Protein AF-A0AAD8AHC2-F1 (afdb_monomer)

Sequence (269 aa):
MDIYKVAKPIVYISRIFGIAPFAYCDTGLYKLKHSTFWEIYSSFLGLLITFGLFVMIYTQFKFERNEVYNFSSLIVIGSFVIVVFIMLIVCLANGKRVLQTFKYIFRVCGLLGIQLAHCHYLKFVFIQNVISTGPFIYTIVCVLLDASKHALNEFLISLYCQITWLSPFVMMWTVQSHFLCFIIIIYQCFSRLNCKLELVLIARHSSCPSLKLTEFSNSLKYSLSSKIAHIRKLHSYICDVSEYIEKTYSLQILLILVISFFQIIWFLY

Foldseek 3Di:
DAPLVLCVVLLVLCLVLLLAQWDFDPPDDGAIDGHPVSNVVSVVSLVLLVVLLVLVLVVLVPDDDDVPLSVLVNVLSVLLSVLLSVSSVLSSVLNVLLSVLSVLLRVLCVVLVDDPPPPVVSVVLVVLLVVLCVLVVVLVVVLVVVVVPDDPVVSVSSNSNSCSVSSSVSNLSSLVSSLVVSVVSLVVSVVSLVVLVVVLVVVVVPVPDDDDPPDPPDPPPPPSVNSVVVSVVSVVSSVVSNVSSCVSCVSSVVSSVVSVVSVVVSVVD

Structure (mmCIF, N/CA/C/O backbone):
data_AF-A0AAD8AHC2-F1
#
_entry.id   AF-A0AAD8AHC2-F1
#
loop_
_atom_site.group_PDB
_atom_site.id
_atom_site.type_symbol
_atom_site.label_atom_id
_atom_site.label_alt_id
_atom_site.label_comp_id
_atom_site.label_asym_id
_atom_site.label_entity_id
_atom_site.label_seq_id
_atom_site.pdbx_PDB_ins_code
_atom_site.Cartn_x
_atom_site.Cartn_y
_atom_site.Cartn_z
_atom_site.occupancy
_atom_site.B_iso_or_equiv
_atom_site.auth_seq_id
_atom_site.auth_comp_id
_atom_site.auth_asym_id
_atom_site.auth_atom_id
_atom_site.pdbx_PDB_model_num
ATOM 1 N N . MET A 1 1 ? -12.033 13.866 16.445 1.00 53.66 1 MET A N 1
ATOM 2 C CA . MET A 1 1 ? -11.279 14.147 15.201 1.00 53.66 1 MET A CA 1
ATOM 3 C C . MET A 1 1 ? -11.253 12.876 14.362 1.00 53.66 1 MET A C 1
ATOM 5 O O . MET A 1 1 ? -11.122 11.807 14.938 1.00 53.66 1 MET A O 1
ATOM 9 N N . ASP A 1 2 ? -11.485 12.992 13.055 1.00 69.31 2 ASP A N 1
ATOM 10 C CA . ASP A 1 2 ? -11.890 11.889 12.170 1.00 69.31 2 ASP A CA 1
ATOM 11 C C . ASP A 1 2 ? -10.689 11.116 11.578 1.00 69.31 2 ASP A C 1
ATOM 13 O O . ASP A 1 2 ? -9.757 11.743 11.070 1.00 69.31 2 ASP A O 1
ATOM 17 N N . ILE A 1 3 ? -10.706 9.774 11.610 1.00 75.00 3 ILE A N 1
ATOM 18 C CA . ILE A 1 3 ? -9.649 8.912 11.038 1.00 75.00 3 ILE A CA 1
ATOM 19 C C . ILE A 1 3 ? -9.391 9.228 9.563 1.00 75.00 3 ILE A C 1
ATOM 21 O O . ILE A 1 3 ? -8.252 9.198 9.105 1.00 75.00 3 ILE A O 1
ATOM 25 N N . TYR A 1 4 ? -10.435 9.613 8.831 1.00 77.06 4 TYR A N 1
ATOM 26 C CA . TYR A 1 4 ? -10.342 9.934 7.412 1.00 77.06 4 TYR A CA 1
ATOM 27 C C . TYR A 1 4 ? -9.537 11.211 7.132 1.00 77.06 4 TYR A C 1
ATOM 29 O O . TYR A 1 4 ? -8.942 11.326 6.060 1.00 77.06 4 TYR A O 1
ATOM 37 N N . LYS A 1 5 ? -9.476 12.153 8.090 1.00 75.75 5 LYS A N 1
ATOM 38 C CA . LYS A 1 5 ? -8.607 13.341 8.001 1.00 75.75 5 LYS A CA 1
ATOM 39 C C . LYS A 1 5 ? -7.144 12.975 8.221 1.00 75.75 5 LYS A C 1
ATOM 41 O O . LYS A 1 5 ? -6.272 13.505 7.545 1.00 75.75 5 LYS A O 1
ATOM 46 N N . VAL A 1 6 ? -6.892 12.063 9.154 1.00 75.06 6 VAL A N 1
ATOM 47 C CA . VAL A 1 6 ? -5.547 11.595 9.506 1.00 75.06 6 VAL A CA 1
ATOM 48 C C . VAL A 1 6 ? -4.955 10.736 8.388 1.00 75.06 6 VAL A C 1
ATOM 50 O O . VAL A 1 6 ? -3.802 10.914 8.016 1.00 75.06 6 VAL A O 1
ATOM 53 N N . ALA A 1 7 ? -5.767 9.866 7.788 1.00 76.19 7 ALA A N 1
ATOM 54 C CA . ALA A 1 7 ? -5.369 9.026 6.663 1.00 76.19 7 ALA A CA 1
ATOM 55 C C . ALA A 1 7 ? -5.250 9.788 5.330 1.00 76.19 7 ALA A C 1
ATOM 57 O O . ALA A 1 7 ? -4.822 9.209 4.334 1.00 76.19 7 ALA A O 1
ATOM 58 N N . LYS A 1 8 ? -5.612 11.081 5.296 1.00 78.88 8 LYS A N 1
ATOM 59 C CA . LYS A 1 8 ? -5.662 11.894 4.076 1.00 78.88 8 LYS A CA 1
ATOM 60 C C . LYS A 1 8 ? -4.373 11.822 3.257 1.00 78.88 8 LYS A C 1
ATOM 62 O O . LYS A 1 8 ? -4.470 11.402 2.107 1.00 78.88 8 LYS A O 1
ATOM 67 N N . PRO A 1 9 ? -3.181 12.121 3.799 1.00 77.31 9 PRO A N 1
ATOM 68 C CA . PRO A 1 9 ? -1.952 12.108 3.005 1.00 77.31 9 PRO A CA 1
ATOM 69 C C . PRO A 1 9 ? -1.696 10.757 2.327 1.00 77.31 9 PRO A C 1
ATOM 71 O O . PRO A 1 9 ? -1.445 10.710 1.126 1.00 77.31 9 PRO A O 1
ATOM 74 N N . ILE A 1 10 ? -1.863 9.657 3.067 1.00 78.00 10 ILE A N 1
ATOM 75 C CA . ILE A 1 10 ? -1.600 8.308 2.554 1.00 78.00 10 ILE A CA 1
ATOM 76 C C . ILE A 1 10 ? -2.621 7.929 1.474 1.00 78.00 10 ILE A C 1
ATOM 78 O O . ILE A 1 10 ? -2.244 7.385 0.440 1.00 78.00 10 ILE A O 1
ATOM 82 N N . VAL A 1 11 ? -3.898 8.296 1.634 1.00 82.19 11 VAL A N 1
ATOM 83 C CA . VAL A 1 11 ? -4.934 8.073 0.608 1.00 82.19 11 VAL A CA 1
ATOM 84 C C . VAL A 1 11 ? -4.681 8.909 -0.655 1.00 82.19 11 VAL A C 1
ATOM 86 O O . VAL A 1 11 ? -4.984 8.460 -1.759 1.00 82.19 11 VAL A O 1
ATOM 89 N N . TYR A 1 12 ? -4.140 10.126 -0.536 1.00 81.38 12 TYR A N 1
ATOM 90 C CA . TYR A 1 12 ? -3.727 10.914 -1.707 1.00 81.38 12 TYR A CA 1
ATOM 91 C C . TYR A 1 12 ? -2.556 10.258 -2.444 1.00 81.38 12 TYR A C 1
ATOM 93 O O . TYR A 1 12 ? -2.665 10.058 -3.649 1.00 81.38 12 TYR A O 1
ATOM 101 N N . ILE A 1 13 ? -1.495 9.863 -1.734 1.00 80.38 13 ILE A N 1
ATOM 102 C CA . ILE A 1 13 ? -0.346 9.164 -2.335 1.00 80.38 13 ILE A CA 1
ATOM 103 C C . ILE A 1 13 ? -0.812 7.870 -3.010 1.00 80.38 13 ILE A C 1
ATOM 105 O O . ILE A 1 13 ? -0.542 7.638 -4.183 1.00 80.38 13 ILE A O 1
ATOM 109 N N . SER A 1 14 ? -1.626 7.078 -2.317 1.00 84.75 14 SER A N 1
ATOM 110 C CA . SER A 1 14 ? -2.172 5.826 -2.850 1.00 84.75 14 SER A CA 1
ATOM 111 C C . SER A 1 14 ? -2.980 6.016 -4.127 1.00 84.75 14 SER A C 1
ATOM 113 O O . SER A 1 14 ? -2.984 5.135 -4.978 1.00 84.75 14 SER A O 1
ATOM 115 N N . ARG A 1 15 ? -3.672 7.149 -4.281 1.00 86.69 15 ARG A N 1
ATOM 116 C CA . ARG A 1 15 ? -4.391 7.474 -5.516 1.00 86.69 15 ARG A CA 1
ATOM 117 C C . ARG A 1 15 ? -3.452 7.803 -6.662 1.00 86.69 15 ARG A C 1
ATOM 119 O O . ARG A 1 15 ? -3.664 7.287 -7.749 1.00 86.69 15 ARG A O 1
ATOM 126 N N . ILE A 1 16 ? -2.420 8.614 -6.414 1.00 85.00 16 ILE A N 1
ATOM 127 C CA . ILE A 1 16 ? -1.407 8.969 -7.423 1.00 85.00 16 ILE A CA 1
ATOM 128 C C . ILE A 1 16 ? -0.793 7.699 -8.021 1.00 85.00 16 ILE A C 1
ATOM 130 O O . ILE A 1 16 ? -0.647 7.597 -9.234 1.00 85.00 16 ILE A O 1
ATOM 134 N N . PHE A 1 17 ? -0.531 6.698 -7.182 1.00 84.75 17 PHE A N 1
ATOM 135 C CA . PHE A 1 17 ? 0.053 5.425 -7.598 1.00 84.75 17 PHE A CA 1
ATOM 136 C C . PHE A 1 17 ? -0.970 4.321 -7.921 1.00 84.75 17 PHE A C 1
ATOM 138 O O . PHE A 1 17 ? -0.605 3.155 -8.022 1.00 84.75 17 PHE A O 1
ATOM 145 N N . GLY A 1 18 ? -2.258 4.650 -8.071 1.00 85.31 18 GLY A N 1
ATOM 146 C CA . GLY A 1 18 ? -3.274 3.692 -8.529 1.00 85.31 18 GLY A CA 1
ATOM 147 C C . GLY A 1 18 ? -3.627 2.574 -7.532 1.00 85.31 18 GLY A C 1
ATOM 148 O O . GLY A 1 18 ? -4.256 1.588 -7.895 1.00 85.31 18 GLY A O 1
ATOM 149 N N . ILE A 1 19 ? -3.280 2.710 -6.259 1.00 86.56 19 ILE A N 1
ATOM 150 C CA . ILE A 1 19 ? -3.486 1.693 -5.211 1.00 86.56 19 ILE A CA 1
ATOM 151 C C . ILE A 1 19 ? -4.862 1.846 -4.545 1.00 86.56 19 ILE A C 1
ATOM 153 O O . ILE A 1 19 ? -5.403 0.897 -3.979 1.00 86.56 19 ILE A O 1
ATOM 157 N N . ALA A 1 20 ? -5.433 3.052 -4.578 1.00 85.62 20 ALA A N 1
ATOM 158 C CA . ALA A 1 20 ? -6.666 3.393 -3.874 1.00 85.62 20 ALA A CA 1
ATOM 159 C C . ALA A 1 20 ? -7.775 3.849 -4.840 1.00 85.62 20 ALA A C 1
ATOM 161 O O . ALA A 1 20 ? -7.813 5.033 -5.186 1.00 85.62 20 ALA A O 1
ATOM 162 N N . PRO A 1 21 ? -8.742 2.982 -5.204 1.00 84.19 21 PRO A N 1
ATOM 163 C CA . PRO A 1 21 ? -9.899 3.354 -6.024 1.00 84.19 21 PRO A CA 1
ATOM 164 C C . PRO A 1 21 ? -10.975 4.092 -5.197 1.00 84.19 21 PRO A C 1
ATOM 166 O O . PRO A 1 21 ? -12.167 3.770 -5.235 1.00 84.19 21 PRO A O 1
ATOM 169 N N . PHE A 1 22 ? -10.567 5.064 -4.372 1.00 84.94 22 PHE A N 1
ATOM 170 C CA . PHE A 1 22 ? -11.438 5.745 -3.410 1.00 84.94 22 PHE A CA 1
ATOM 171 C C . PHE A 1 22 ? -11.447 7.257 -3.616 1.00 84.94 22 PHE A C 1
ATOM 173 O O . PHE A 1 22 ? -10.407 7.869 -3.817 1.00 84.94 22 PHE A O 1
ATOM 180 N N . ALA A 1 23 ? -12.609 7.883 -3.463 1.00 83.94 23 ALA A N 1
ATOM 181 C CA . ALA A 1 23 ? -12.772 9.330 -3.411 1.00 83.94 23 ALA A CA 1
ATOM 182 C C . ALA A 1 23 ? -13.307 9.772 -2.042 1.00 83.94 23 ALA A C 1
ATOM 184 O O . ALA A 1 23 ? -14.021 9.031 -1.359 1.00 83.94 23 ALA A O 1
ATOM 185 N N . TYR A 1 24 ? -12.971 11.000 -1.648 1.00 83.75 24 TYR A N 1
ATOM 186 C CA . TYR A 1 24 ? -13.598 11.651 -0.501 1.00 83.75 24 TYR A CA 1
ATOM 187 C C . TYR A 1 24 ? -15.004 12.126 -0.880 1.00 83.75 24 TYR A C 1
ATOM 189 O O . TYR A 1 24 ? -15.211 12.641 -1.971 1.00 83.75 24 TYR A O 1
ATOM 197 N N . CYS A 1 25 ? -15.973 11.932 0.015 1.00 80.62 25 CYS A N 1
ATOM 198 C CA . CYS A 1 25 ? -17.297 12.538 -0.101 1.00 80.62 25 CYS A CA 1
ATOM 199 C C . CYS A 1 25 ? -17.278 13.971 0.423 1.00 80.62 25 CYS A C 1
ATOM 201 O O . CYS A 1 25 ? -16.869 14.190 1.563 1.00 80.62 25 CYS A O 1
ATOM 203 N N . ASP A 1 26 ? -17.836 14.897 -0.352 1.00 63.84 26 ASP A N 1
ATOM 204 C CA . ASP A 1 26 ? -17.915 16.319 0.011 1.00 63.84 26 ASP A CA 1
ATOM 205 C C . ASP A 1 26 ? -19.033 16.643 1.021 1.00 63.84 26 ASP A C 1
ATOM 207 O O . ASP A 1 26 ? -19.137 17.756 1.531 1.00 63.84 26 ASP A O 1
ATOM 211 N N . THR A 1 27 ? -19.866 15.666 1.388 1.00 58.97 27 THR A N 1
ATOM 212 C CA . THR A 1 27 ? -21.001 15.865 2.301 1.00 58.97 27 THR A CA 1
ATOM 213 C C . THR A 1 27 ? -20.588 15.761 3.780 1.00 58.97 27 THR A C 1
ATOM 215 O O . THR A 1 27 ? -20.848 14.746 4.433 1.00 58.97 27 THR A O 1
ATOM 218 N N . GLY A 1 28 ? -19.940 16.805 4.310 1.00 55.19 28 GLY A N 1
ATOM 219 C CA . GLY A 1 28 ? -19.845 17.162 5.744 1.00 55.19 28 GLY A CA 1
ATOM 220 C C . GLY A 1 28 ? -18.959 16.297 6.662 1.00 55.19 28 GLY A C 1
ATOM 221 O O . GLY A 1 28 ? -18.180 16.831 7.451 1.00 55.19 28 GLY A O 1
ATOM 222 N N . LEU A 1 29 ? -19.034 14.967 6.564 1.00 63.06 29 LEU A N 1
ATOM 223 C CA . LEU A 1 29 ? -18.117 14.025 7.216 1.00 63.06 29 LEU A CA 1
ATOM 224 C C . LEU A 1 29 ? -17.182 13.465 6.149 1.00 63.06 29 LEU A C 1
ATOM 226 O O . LEU A 1 29 ? -17.660 12.927 5.151 1.00 63.06 29 LEU A O 1
ATOM 230 N N . TYR A 1 30 ? -15.869 13.564 6.372 1.00 64.56 30 TYR A N 1
ATOM 231 C CA . TYR A 1 30 ? -14.853 13.020 5.472 1.00 64.56 30 TYR A CA 1
ATOM 232 C C . TYR A 1 30 ? -15.062 11.508 5.388 1.00 64.56 30 TYR A C 1
ATOM 234 O O . TYR A 1 30 ? -14.582 10.781 6.235 1.00 64.56 30 TYR A O 1
ATOM 242 N N . LYS A 1 31 ? -15.817 11.009 4.412 1.00 78.88 31 LYS A N 1
ATOM 243 C CA . LYS A 1 31 ? -16.033 9.571 4.213 1.00 78.88 31 LYS A CA 1
ATOM 244 C C . LYS A 1 31 ? -15.410 9.163 2.896 1.00 78.88 31 LYS A C 1
ATOM 246 O O . LYS A 1 31 ? -15.549 9.870 1.902 1.00 78.88 31 LYS A O 1
ATOM 251 N N . LEU A 1 32 ? -14.759 8.008 2.889 1.00 83.88 32 LEU A N 1
ATOM 252 C CA . LEU A 1 32 ? -14.272 7.401 1.658 1.00 83.88 32 LEU A CA 1
ATOM 253 C C . LEU A 1 32 ? -15.409 6.633 0.976 1.00 83.88 32 LEU A C 1
ATOM 255 O O . LEU A 1 32 ? -16.127 5.857 1.618 1.00 83.88 32 LEU A O 1
ATOM 259 N N . LYS A 1 33 ? -15.563 6.843 -0.329 1.00 87.56 33 LYS A N 1
ATOM 260 C CA . LYS A 1 33 ? -16.411 6.039 -1.211 1.00 87.56 33 LYS A CA 1
ATOM 261 C C . LYS A 1 33 ? -15.585 5.478 -2.351 1.00 87.56 33 LYS A C 1
ATOM 263 O O . LYS A 1 33 ? -14.571 6.047 -2.732 1.00 87.56 33 LYS A O 1
ATOM 268 N N . HIS A 1 34 ? -16.052 4.366 -2.893 1.00 86.56 34 HIS A N 1
ATOM 269 C CA . HIS A 1 34 ? -15.501 3.810 -4.116 1.00 86.56 34 HIS A CA 1
ATOM 270 C C . HIS A 1 34 ? -15.697 4.781 -5.288 1.00 86.56 34 HIS A C 1
ATOM 272 O O . HIS A 1 34 ? -16.729 5.452 -5.355 1.00 86.56 34 HIS A O 1
ATOM 278 N N . SER A 1 35 ? -14.731 4.849 -6.200 1.00 89.31 35 SER A N 1
ATOM 279 C CA . SER A 1 35 ? -14.784 5.718 -7.374 1.00 89.31 35 SER A CA 1
ATOM 280 C C . SER A 1 35 ? -14.333 4.970 -8.621 1.00 89.31 35 SER A C 1
ATOM 282 O O . SER A 1 35 ? -13.199 4.506 -8.693 1.00 89.31 35 SER A O 1
ATOM 284 N N . THR A 1 36 ? -15.221 4.911 -9.613 1.00 88.81 36 THR A N 1
ATOM 285 C CA . THR A 1 36 ? -14.960 4.293 -10.920 1.00 88.81 36 THR A CA 1
ATOM 286 C C . THR A 1 36 ? -13.847 5.009 -11.681 1.00 88.81 36 THR A C 1
ATOM 288 O O . THR A 1 36 ? -13.028 4.361 -12.317 1.00 88.81 36 THR A O 1
ATOM 291 N N . PHE A 1 37 ? -13.755 6.338 -11.568 1.00 91.50 37 PHE A N 1
ATOM 292 C CA . PHE A 1 37 ? -12.665 7.112 -12.167 1.00 91.50 37 PHE A CA 1
ATOM 293 C C . PHE A 1 37 ? -11.292 6.642 -11.669 1.00 91.50 37 PHE A C 1
ATOM 295 O O . PHE A 1 37 ? -10.405 6.362 -12.470 1.00 91.50 37 PHE A O 1
ATOM 302 N N . TRP A 1 38 ? -11.128 6.518 -10.347 1.00 90.50 38 TRP A N 1
ATOM 303 C CA . TRP A 1 38 ? -9.857 6.085 -9.764 1.00 90.50 38 TRP A CA 1
ATOM 304 C C . TRP A 1 38 ? -9.545 4.620 -10.076 1.00 90.50 38 TRP A C 1
ATOM 306 O O . TRP A 1 38 ? -8.387 4.291 -10.273 1.00 90.50 38 TRP A O 1
ATOM 316 N N . GLU A 1 39 ? -10.555 3.758 -10.185 1.00 88.75 39 GLU A N 1
ATOM 317 C CA . GLU A 1 39 ? -10.387 2.364 -10.617 1.00 88.75 39 GLU A CA 1
ATOM 318 C C . GLU A 1 39 ? -9.892 2.251 -12.072 1.00 88.75 39 GLU A C 1
ATOM 320 O O . GLU A 1 39 ? -8.970 1.483 -12.363 1.00 88.75 39 GLU A O 1
ATOM 325 N N . ILE A 1 40 ? -10.446 3.058 -12.982 1.00 91.25 40 ILE A N 1
ATOM 326 C CA . ILE A 1 40 ? -9.990 3.136 -14.378 1.00 91.25 40 ILE A CA 1
ATOM 327 C C . ILE A 1 40 ? -8.560 3.684 -14.437 1.00 91.25 40 ILE A C 1
ATOM 329 O O . ILE A 1 40 ? -7.715 3.109 -15.120 1.00 91.25 40 ILE A O 1
ATOM 333 N N . TYR A 1 41 ? -8.264 4.747 -13.680 1.00 91.25 41 TYR A N 1
ATOM 334 C CA . TYR A 1 41 ? -6.914 5.305 -13.569 1.00 91.25 41 TYR A CA 1
ATOM 335 C C . TYR A 1 41 ? -5.902 4.261 -13.079 1.00 91.25 41 TYR A C 1
ATOM 337 O O . TYR A 1 41 ? -4.846 4.093 -13.683 1.00 91.25 41 TYR A O 1
ATOM 345 N N . SER A 1 42 ? -6.238 3.514 -12.025 1.00 89.38 42 SER A N 1
ATOM 346 C CA . SER A 1 42 ? -5.411 2.422 -11.508 1.00 89.38 42 SER A CA 1
ATOM 347 C C . SER A 1 42 ? -5.137 1.351 -12.558 1.00 89.38 42 SER A C 1
ATOM 349 O O . SER A 1 42 ? -4.003 0.902 -12.701 1.00 89.38 42 SER A O 1
ATOM 351 N N . SER A 1 43 ? -6.166 0.960 -13.313 1.00 88.56 43 SER A N 1
ATOM 352 C CA . SER A 1 43 ? -6.040 -0.040 -14.377 1.00 88.56 43 SER A CA 1
ATOM 353 C C . SER A 1 43 ? -5.126 0.457 -15.500 1.00 88.56 43 SER A C 1
ATOM 355 O O . SER A 1 43 ? -4.242 -0.268 -15.953 1.00 88.56 43 SER A O 1
ATOM 357 N N . PHE A 1 44 ? -5.284 1.722 -15.899 1.00 89.75 44 PHE A N 1
ATOM 358 C CA . PHE A 1 44 ? -4.427 2.372 -16.888 1.00 89.75 44 PHE A CA 1
ATOM 359 C C . PHE A 1 44 ? -2.967 2.462 -16.422 1.00 89.75 44 PHE A C 1
ATOM 361 O O . PHE A 1 44 ? -2.054 2.164 -17.191 1.00 89.75 44 PHE A O 1
ATOM 368 N N . LEU A 1 45 ? -2.733 2.793 -15.149 1.00 87.50 45 LEU A N 1
ATOM 369 C CA . LEU A 1 45 ? -1.390 2.816 -14.570 1.00 87.50 45 LEU A CA 1
ATOM 370 C C . LEU A 1 45 ? -0.746 1.420 -14.566 1.00 87.50 45 LEU A C 1
ATOM 372 O O . LEU A 1 45 ? 0.435 1.290 -14.876 1.00 87.50 45 LEU A O 1
ATOM 376 N N . GLY A 1 46 ? -1.521 0.369 -14.282 1.00 84.94 46 GLY A N 1
ATOM 377 C CA . GLY A 1 46 ? -1.051 -1.015 -14.382 1.00 84.94 46 GLY A CA 1
ATOM 378 C C . GLY A 1 46 ? -0.592 -1.390 -15.791 1.00 84.94 46 GLY A C 1
ATOM 379 O O . GLY A 1 46 ? 0.462 -2.008 -15.956 1.00 84.94 46 GLY A O 1
ATOM 380 N N . LEU A 1 47 ? -1.339 -0.964 -16.815 1.00 86.06 47 LEU A N 1
ATOM 381 C CA . LEU A 1 47 ? -0.951 -1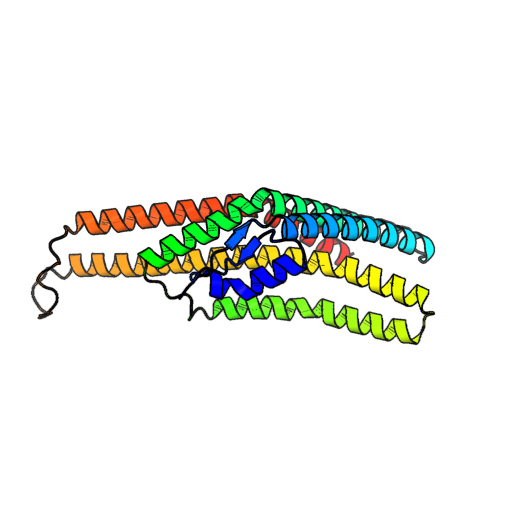.155 -18.216 1.00 86.06 47 LEU A CA 1
ATOM 382 C C . LEU A 1 47 ? 0.334 -0.390 -18.557 1.00 86.06 47 LEU A C 1
ATOM 384 O O . LEU A 1 47 ? 1.221 -0.955 -19.192 1.00 86.06 47 LEU A O 1
ATOM 388 N N . LEU A 1 48 ? 0.466 0.857 -18.095 1.00 85.25 48 LEU A N 1
ATOM 389 C CA . LEU A 1 48 ? 1.672 1.667 -18.297 1.00 85.25 48 LEU A CA 1
ATOM 390 C C . LEU A 1 48 ? 2.919 1.041 -17.665 1.00 85.25 48 LEU A C 1
ATOM 392 O O . LEU A 1 48 ? 3.959 0.999 -18.317 1.00 85.25 48 LEU A O 1
ATOM 396 N N . ILE A 1 49 ? 2.819 0.530 -16.433 1.00 82.06 49 ILE A N 1
ATOM 397 C CA . ILE A 1 49 ? 3.930 -0.159 -15.753 1.00 82.06 49 ILE A CA 1
ATOM 398 C C . ILE A 1 49 ? 4.324 -1.425 -16.524 1.00 82.06 49 ILE A C 1
ATOM 400 O O . ILE A 1 49 ? 5.507 -1.692 -16.727 1.00 82.06 49 ILE A O 1
ATOM 404 N N . THR A 1 50 ? 3.335 -2.182 -17.004 1.00 79.75 50 THR A N 1
ATOM 405 C CA . THR A 1 50 ? 3.571 -3.404 -17.787 1.00 79.75 50 THR A CA 1
ATOM 406 C C . THR A 1 50 ? 4.260 -3.089 -19.115 1.00 79.75 50 THR A C 1
ATOM 408 O O . THR A 1 50 ? 5.216 -3.761 -19.490 1.00 79.75 50 THR A O 1
ATOM 411 N N . PHE A 1 51 ? 3.819 -2.042 -19.817 1.00 83.31 51 PHE A N 1
ATOM 412 C CA . PHE A 1 51 ? 4.469 -1.592 -21.047 1.00 83.31 51 PHE A CA 1
ATOM 413 C C . PHE A 1 51 ? 5.900 -1.103 -20.790 1.00 83.31 51 PHE A C 1
ATOM 415 O O . PHE A 1 51 ? 6.814 -1.439 -21.544 1.00 83.31 51 PHE A O 1
ATOM 422 N N . GLY A 1 52 ? 6.115 -0.386 -19.686 1.00 77.81 52 GLY A N 1
ATOM 423 C CA . GLY A 1 52 ? 7.437 0.084 -19.287 1.00 77.81 52 GLY A CA 1
ATOM 424 C C . GLY A 1 52 ? 8.435 -1.047 -19.060 1.00 77.81 52 GLY A C 1
ATOM 425 O O . GLY A 1 52 ? 9.603 -0.918 -19.419 1.00 77.81 52 GLY A O 1
ATOM 426 N N . LEU A 1 53 ? 7.971 -2.198 -18.577 1.00 74.75 53 LEU A N 1
ATOM 427 C CA . LEU A 1 53 ? 8.800 -3.389 -18.436 1.00 74.75 53 LEU A CA 1
ATOM 428 C C . LEU A 1 53 ? 9.328 -3.904 -19.775 1.00 74.75 53 LEU A C 1
ATOM 430 O O . LEU A 1 53 ? 10.512 -4.216 -19.883 1.00 74.75 53 LEU A O 1
ATOM 434 N N . PHE A 1 54 ? 8.480 -3.961 -20.805 1.00 78.88 54 PHE A N 1
ATOM 435 C CA . PHE A 1 54 ? 8.914 -4.370 -22.143 1.00 78.88 54 PHE A CA 1
ATOM 436 C C . PHE A 1 54 ? 9.984 -3.427 -22.696 1.00 78.88 54 PHE A C 1
ATOM 438 O O . PHE A 1 54 ? 10.961 -3.888 -23.286 1.00 78.88 54 PHE A O 1
ATOM 445 N N . VAL A 1 55 ? 9.835 -2.121 -22.456 1.00 77.44 55 VAL A N 1
ATOM 446 C CA . VAL A 1 55 ? 10.838 -1.121 -22.840 1.00 77.44 55 VAL A CA 1
ATOM 447 C C . VAL A 1 55 ? 12.143 -1.339 -22.073 1.00 77.44 55 VAL A C 1
ATOM 449 O O . VAL A 1 55 ? 13.200 -1.383 -22.698 1.00 77.44 55 VAL A O 1
ATOM 452 N N . MET A 1 56 ? 12.087 -1.559 -20.755 1.00 73.50 56 MET A N 1
ATOM 453 C CA . MET A 1 56 ? 13.275 -1.836 -19.941 1.00 73.50 56 MET A CA 1
ATOM 454 C C . MET A 1 56 ? 14.019 -3.089 -20.417 1.00 73.50 56 MET A C 1
ATOM 456 O O . MET A 1 56 ? 15.228 -3.026 -20.646 1.00 73.50 56 MET A O 1
ATOM 460 N N . ILE A 1 57 ? 13.304 -4.196 -20.646 1.00 74.44 57 ILE A N 1
ATOM 461 C CA . ILE A 1 57 ? 13.883 -5.435 -21.186 1.00 74.44 57 ILE A CA 1
ATOM 462 C C . ILE A 1 57 ? 14.556 -5.169 -22.536 1.00 74.44 57 ILE A C 1
ATOM 464 O O . ILE A 1 57 ? 15.709 -5.544 -22.739 1.00 74.44 57 ILE A O 1
ATOM 468 N N . TYR A 1 58 ? 13.863 -4.488 -23.452 1.00 75.94 58 TYR A N 1
ATOM 469 C CA . TYR A 1 58 ? 14.403 -4.167 -24.771 1.00 75.94 58 TYR A CA 1
ATOM 470 C C . TYR A 1 58 ? 15.681 -3.320 -24.685 1.00 75.94 58 TYR A C 1
ATOM 472 O O . TYR A 1 58 ? 16.658 -3.601 -25.379 1.00 75.94 58 TYR A O 1
ATOM 480 N N . THR A 1 59 ? 15.701 -2.303 -23.817 1.00 70.88 59 THR A N 1
ATOM 481 C CA . THR A 1 59 ? 16.890 -1.461 -23.626 1.00 70.88 59 THR A CA 1
ATOM 482 C C . THR A 1 59 ? 18.068 -2.249 -23.056 1.00 70.88 59 THR A C 1
ATOM 484 O O . THR A 1 59 ? 19.182 -2.109 -23.551 1.00 70.88 59 THR A O 1
ATOM 487 N N . GLN A 1 60 ? 17.826 -3.141 -22.096 1.00 70.56 60 GLN A N 1
ATOM 488 C CA . GLN A 1 60 ? 18.858 -3.981 -21.487 1.00 70.56 60 GLN A CA 1
ATOM 489 C C . GLN A 1 60 ? 19.543 -4.903 -22.513 1.00 70.56 60 GLN A C 1
ATOM 491 O O . GLN A 1 60 ? 20.769 -4.977 -22.553 1.00 70.56 60 GLN A O 1
ATOM 496 N N . PHE A 1 61 ? 18.784 -5.506 -23.435 1.00 71.06 61 PHE A N 1
ATOM 497 C CA . PHE A 1 61 ? 19.356 -6.319 -24.519 1.00 71.06 61 PHE A CA 1
ATOM 498 C C . PHE A 1 61 ? 20.177 -5.523 -25.545 1.00 71.06 61 PHE A C 1
ATOM 500 O O . PHE A 1 61 ? 20.998 -6.103 -26.253 1.00 71.06 61 PHE A O 1
ATOM 507 N N . LYS A 1 62 ? 19.959 -4.209 -25.661 1.00 69.75 62 LYS A N 1
ATOM 508 C CA . LYS A 1 62 ? 20.614 -3.375 -26.677 1.00 69.75 62 LYS A CA 1
ATOM 509 C C . LYS A 1 62 ? 21.993 -2.860 -26.246 1.00 69.75 62 LYS A C 1
ATOM 511 O O . LYS A 1 62 ? 22.828 -2.616 -27.115 1.00 69.75 62 LYS A O 1
ATOM 516 N N . PHE A 1 63 ? 22.223 -2.648 -24.948 1.00 62.81 63 PHE A N 1
ATOM 517 C CA . PHE A 1 63 ? 23.341 -1.817 -24.477 1.00 62.81 63 PHE A CA 1
ATOM 518 C C . PHE A 1 63 ? 24.440 -2.543 -23.686 1.00 62.81 63 PHE A C 1
ATOM 520 O O . PHE A 1 63 ? 25.530 -1.983 -23.560 1.00 62.81 63 PHE A O 1
ATOM 527 N N . GLU A 1 64 ? 24.233 -3.762 -23.181 1.00 59.72 64 GLU A N 1
ATOM 528 C CA . GLU A 1 64 ? 25.158 -4.349 -22.196 1.00 59.72 64 GLU A CA 1
ATOM 529 C C . GLU A 1 64 ? 25.891 -5.620 -22.675 1.00 59.72 64 GLU A C 1
ATOM 531 O O . GLU A 1 64 ? 25.329 -6.476 -23.351 1.00 59.72 64 GLU A O 1
ATOM 536 N N . ARG A 1 65 ? 27.182 -5.736 -22.310 1.00 54.59 65 ARG A N 1
ATOM 537 C CA . ARG A 1 65 ? 28.132 -6.767 -22.790 1.00 54.59 65 ARG A CA 1
ATOM 538 C C . ARG A 1 65 ? 28.305 -7.993 -21.873 1.00 54.59 65 ARG A C 1
ATOM 540 O O . ARG A 1 65 ? 29.026 -8.904 -22.264 1.00 54.59 65 ARG A O 1
ATOM 547 N N . ASN A 1 66 ? 27.722 -8.026 -20.667 1.00 67.81 66 ASN A N 1
ATOM 548 C CA . ASN A 1 66 ? 27.980 -9.088 -19.679 1.00 67.81 66 ASN A CA 1
ATOM 549 C C . ASN A 1 66 ? 26.757 -9.997 -19.456 1.00 67.81 66 ASN A C 1
ATOM 551 O O . ASN A 1 66 ? 25.916 -9.745 -18.599 1.00 67.81 66 ASN A O 1
ATOM 555 N N . GLU A 1 67 ? 26.670 -11.081 -20.224 1.00 67.56 67 GLU A N 1
ATOM 556 C CA . GLU A 1 67 ? 25.455 -11.899 -20.362 1.00 67.56 67 GLU A CA 1
ATOM 557 C C . GLU A 1 67 ? 24.912 -12.477 -19.040 1.00 67.56 67 GLU A C 1
ATOM 559 O O . GLU A 1 67 ? 23.698 -12.509 -18.840 1.00 67.56 67 GLU A O 1
ATOM 564 N N . VAL A 1 68 ? 25.783 -12.889 -18.109 1.00 70.12 68 VAL A N 1
ATOM 565 C CA . VAL A 1 68 ? 25.369 -13.552 -16.853 1.00 70.12 68 VAL A CA 1
ATOM 566 C C . VAL A 1 68 ? 24.760 -12.568 -15.852 1.00 70.12 68 VAL A C 1
ATOM 568 O O . VAL A 1 68 ? 23.707 -12.845 -15.275 1.00 70.12 68 VAL A O 1
ATOM 571 N N . TYR A 1 69 ? 25.400 -11.411 -15.656 1.00 71.75 69 TYR A N 1
ATOM 572 C CA . TYR A 1 69 ? 24.875 -10.352 -14.787 1.00 71.75 69 TYR A CA 1
ATOM 573 C C . TYR A 1 69 ? 23.558 -9.793 -15.340 1.00 71.75 69 TYR A C 1
ATOM 575 O O . TYR A 1 69 ? 22.608 -9.554 -14.596 1.00 71.75 69 TYR A O 1
ATOM 583 N N . ASN A 1 70 ? 23.458 -9.680 -16.663 1.00 72.69 70 ASN A N 1
ATOM 584 C CA . ASN A 1 70 ? 22.269 -9.158 -17.327 1.00 72.69 70 ASN A CA 1
ATOM 585 C C . ASN A 1 70 ? 21.094 -10.121 -17.202 1.00 72.69 70 ASN A C 1
ATOM 587 O O . ASN A 1 70 ? 19.978 -9.703 -16.903 1.00 72.69 70 ASN A O 1
ATOM 591 N N . PHE A 1 71 ? 21.337 -11.420 -17.385 1.00 74.56 71 PHE A N 1
ATOM 592 C CA . PHE A 1 71 ? 20.302 -12.432 -17.219 1.00 74.56 71 PHE A CA 1
ATOM 593 C C . PHE A 1 71 ? 19.757 -12.455 -15.784 1.00 74.56 71 PHE A C 1
ATOM 595 O O . PHE A 1 71 ? 18.540 -12.477 -15.591 1.00 74.56 71 PHE A O 1
ATOM 602 N N . SER A 1 72 ? 20.630 -12.387 -14.771 1.00 79.75 72 SER A N 1
ATOM 603 C CA . SER A 1 72 ? 20.194 -12.353 -13.369 1.00 79.75 72 SER A CA 1
ATOM 604 C C . SER A 1 72 ? 19.455 -11.052 -13.022 1.00 79.75 72 SER A C 1
ATOM 606 O O . SER A 1 72 ? 18.388 -11.109 -12.409 1.00 79.75 72 SER A O 1
ATOM 608 N N . SER A 1 73 ? 19.948 -9.899 -13.487 1.00 77.25 73 SER A N 1
ATOM 609 C CA . SER A 1 73 ? 19.294 -8.590 -13.346 1.00 77.25 73 SER A CA 1
ATOM 610 C C . SER A 1 73 ? 17.898 -8.576 -13.979 1.00 77.25 73 SER A C 1
ATOM 612 O O . SER A 1 73 ? 16.919 -8.186 -13.341 1.00 77.25 73 SER A O 1
ATOM 614 N N . LEU A 1 74 ? 17.762 -9.099 -15.203 1.00 78.31 74 LEU A N 1
ATOM 615 C CA . LEU A 1 74 ? 16.482 -9.202 -15.909 1.00 78.31 74 LEU A CA 1
ATOM 616 C C . LEU A 1 74 ? 15.468 -10.067 -15.154 1.00 78.31 74 LEU A C 1
ATOM 618 O O . LEU A 1 74 ? 14.293 -9.703 -15.085 1.00 78.31 74 LEU A O 1
ATOM 622 N N . ILE A 1 75 ? 15.900 -11.181 -14.55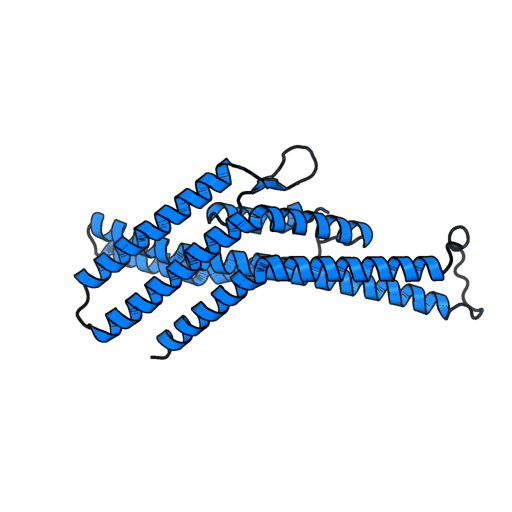5 1.00 81.88 75 ILE A N 1
ATOM 623 C CA . ILE A 1 75 ? 15.025 -12.028 -13.729 1.00 81.88 75 ILE A CA 1
ATOM 624 C C . ILE A 1 75 ? 14.529 -11.261 -12.497 1.00 81.88 75 ILE A C 1
ATOM 626 O O . ILE A 1 75 ? 13.342 -11.326 -12.162 1.00 81.88 75 ILE A O 1
ATOM 630 N N . VAL A 1 76 ? 15.406 -10.511 -11.828 1.00 83.69 76 VAL A N 1
ATOM 631 C CA . VAL A 1 76 ? 15.041 -9.718 -10.645 1.00 83.69 76 VAL A CA 1
ATOM 632 C C . VAL A 1 76 ? 14.077 -8.591 -11.016 1.00 83.69 76 VAL A C 1
ATOM 634 O O . VAL A 1 76 ? 13.046 -8.428 -10.365 1.00 83.69 76 VAL A O 1
ATOM 637 N N . ILE A 1 77 ? 14.345 -7.865 -12.102 1.00 79.00 77 ILE A N 1
ATOM 638 C CA . ILE A 1 77 ? 13.468 -6.799 -12.609 1.00 79.00 77 ILE A CA 1
ATOM 639 C C . ILE A 1 77 ? 12.104 -7.374 -13.022 1.00 79.00 77 ILE A C 1
ATOM 641 O O . ILE A 1 77 ? 11.058 -6.848 -12.636 1.00 79.00 77 ILE A O 1
ATOM 645 N N . GLY A 1 78 ? 12.101 -8.479 -13.772 1.00 80.50 78 GLY A N 1
ATOM 646 C CA . GLY A 1 78 ? 10.886 -9.138 -14.245 1.00 80.50 78 GLY A CA 1
ATOM 647 C C . GLY A 1 78 ? 10.016 -9.652 -13.098 1.00 80.50 78 GLY A C 1
ATOM 648 O O . GLY A 1 78 ? 8.819 -9.365 -13.046 1.00 80.50 78 GLY A O 1
ATOM 649 N N . SER A 1 79 ? 10.618 -10.358 -12.137 1.00 84.94 79 SER A N 1
ATOM 650 C CA . SER A 1 79 ? 9.910 -10.849 -10.948 1.00 84.94 79 SER A CA 1
ATOM 651 C C . SER A 1 79 ? 9.357 -9.708 -10.090 1.00 84.94 79 SER A C 1
ATOM 653 O O . SER A 1 79 ? 8.211 -9.788 -9.645 1.00 84.94 79 SER A O 1
ATOM 655 N N . PHE A 1 80 ? 10.109 -8.616 -9.923 1.00 84.38 80 PHE A N 1
ATOM 656 C CA . PHE A 1 80 ? 9.669 -7.436 -9.177 1.00 84.38 80 PHE A CA 1
ATOM 657 C C . PHE A 1 80 ? 8.393 -6.825 -9.747 1.00 84.38 80 PHE A C 1
ATOM 659 O O . PHE A 1 80 ? 7.430 -6.582 -9.017 1.00 84.38 80 PHE A O 1
ATOM 666 N N . VAL A 1 81 ? 8.337 -6.627 -11.057 1.00 81.12 81 VAL A N 1
ATOM 667 C CA . VAL A 1 81 ? 7.162 -6.006 -11.666 1.00 81.12 81 VAL A CA 1
ATOM 668 C C . VAL A 1 81 ? 5.977 -6.960 -11.744 1.00 81.12 81 VAL A C 1
ATOM 670 O O . VAL A 1 81 ? 4.850 -6.512 -11.550 1.00 81.12 81 VAL A O 1
ATOM 673 N N . ILE A 1 82 ? 6.194 -8.266 -11.944 1.00 85.38 82 ILE A N 1
ATOM 674 C CA . ILE A 1 82 ? 5.112 -9.258 -11.826 1.00 85.38 82 ILE A CA 1
ATOM 675 C C . ILE A 1 82 ? 4.481 -9.172 -10.433 1.00 85.38 82 ILE A C 1
ATOM 677 O O . ILE A 1 82 ? 3.258 -9.099 -10.309 1.00 85.38 82 ILE A O 1
ATOM 681 N N . VAL A 1 83 ? 5.306 -9.117 -9.384 1.00 88.56 83 VAL A N 1
ATOM 682 C CA . VAL A 1 83 ? 4.837 -8.955 -8.003 1.00 88.56 83 VAL A CA 1
ATOM 683 C C . VAL A 1 83 ? 4.034 -7.664 -7.841 1.00 88.56 83 VAL A C 1
ATOM 685 O O . VAL A 1 83 ? 2.941 -7.692 -7.275 1.00 88.56 83 VAL A O 1
ATOM 688 N N . VAL A 1 84 ? 4.520 -6.544 -8.372 1.00 85.88 84 VAL A N 1
ATOM 689 C CA . VAL A 1 84 ? 3.832 -5.245 -8.282 1.00 85.88 84 VAL A CA 1
ATOM 690 C C . VAL A 1 84 ? 2.508 -5.253 -9.045 1.00 85.88 84 VAL A C 1
ATOM 692 O O . VAL A 1 84 ? 1.512 -4.718 -8.555 1.00 85.88 84 VAL A O 1
ATOM 695 N N . PHE A 1 85 ? 2.455 -5.898 -10.208 1.00 86.38 85 PHE A N 1
ATOM 696 C CA . PHE A 1 85 ? 1.229 -6.059 -10.981 1.00 86.38 85 PHE A CA 1
ATOM 697 C C . PHE A 1 85 ? 0.194 -6.895 -10.218 1.00 86.38 85 PHE A C 1
ATOM 699 O O . PHE A 1 85 ? -0.962 -6.487 -10.087 1.00 86.38 85 PHE A O 1
ATOM 706 N N . ILE A 1 86 ? 0.618 -8.016 -9.622 1.00 90.00 86 ILE A N 1
ATOM 707 C CA . ILE A 1 86 ? -0.235 -8.820 -8.737 1.00 90.00 86 ILE A CA 1
ATOM 708 C C . ILE A 1 86 ? -0.707 -7.970 -7.553 1.00 90.00 86 ILE A C 1
ATOM 710 O O . ILE A 1 86 ? -1.893 -7.980 -7.226 1.00 90.00 86 ILE A O 1
ATOM 714 N N . MET A 1 87 ? 0.178 -7.188 -6.930 1.00 89.44 87 MET A N 1
ATOM 715 C CA . MET A 1 87 ? -0.193 -6.299 -5.831 1.00 89.44 87 MET A CA 1
ATOM 716 C C . MET A 1 87 ? -1.247 -5.271 -6.242 1.00 89.44 87 MET A C 1
ATOM 718 O O . MET A 1 87 ? -2.191 -5.068 -5.481 1.00 89.44 87 MET A O 1
ATOM 722 N N . LEU A 1 88 ? -1.126 -4.661 -7.425 1.00 88.94 88 LEU A N 1
ATOM 723 C CA . LEU A 1 88 ? -2.109 -3.717 -7.958 1.00 88.94 88 LEU A CA 1
ATOM 724 C C . LEU A 1 88 ? -3.483 -4.384 -8.126 1.00 88.94 88 LEU A C 1
ATOM 726 O O . LEU A 1 88 ? -4.487 -3.839 -7.664 1.00 88.94 88 LEU A O 1
ATOM 730 N N . ILE A 1 89 ? -3.528 -5.591 -8.700 1.00 90.69 89 ILE A N 1
ATOM 731 C CA . ILE A 1 89 ? -4.766 -6.378 -8.821 1.00 90.69 89 ILE A CA 1
ATOM 732 C C . ILE A 1 89 ? -5.362 -6.651 -7.439 1.00 90.69 89 ILE A C 1
ATOM 734 O O . ILE A 1 89 ? -6.555 -6.432 -7.219 1.00 90.69 89 ILE A O 1
ATOM 738 N N . VAL A 1 90 ? -4.540 -7.091 -6.484 1.00 92.06 90 VAL A N 1
ATOM 739 C CA . VAL A 1 90 ? -4.991 -7.384 -5.118 1.00 92.06 90 VAL A CA 1
ATOM 740 C C . VAL A 1 90 ? -5.490 -6.113 -4.424 1.00 92.06 90 VAL A C 1
ATOM 742 O O . VAL A 1 90 ? -6.508 -6.167 -3.739 1.00 92.06 90 VAL A O 1
ATOM 745 N N . CYS A 1 91 ? -4.847 -4.958 -4.626 1.00 89.62 91 CYS A N 1
ATOM 746 C CA . CYS A 1 91 ? -5.301 -3.664 -4.106 1.00 89.62 91 CYS A CA 1
ATOM 747 C C . CYS A 1 91 ? -6.690 -3.292 -4.632 1.00 89.62 91 CYS A C 1
ATOM 749 O O . CYS A 1 91 ? -7.548 -2.879 -3.848 1.00 89.62 91 CYS A O 1
ATOM 751 N N . LEU A 1 92 ? -6.926 -3.479 -5.932 1.00 89.56 92 LEU A N 1
ATOM 752 C CA . LEU A 1 92 ? -8.225 -3.232 -6.554 1.00 89.56 92 LEU A CA 1
ATOM 753 C C . LEU A 1 92 ? -9.289 -4.205 -6.031 1.00 89.56 92 LEU A C 1
ATOM 755 O O . LEU A 1 92 ? -10.338 -3.772 -5.549 1.00 89.56 92 LEU A O 1
ATOM 759 N N . ALA A 1 93 ? -8.987 -5.506 -6.011 1.00 90.38 93 ALA A N 1
ATOM 760 C CA . ALA A 1 93 ? -9.890 -6.540 -5.506 1.00 90.38 93 ALA A CA 1
ATOM 761 C C . ALA A 1 93 ? -10.253 -6.328 -4.024 1.00 90.38 93 ALA A C 1
ATOM 763 O O . ALA A 1 93 ? -11.414 -6.459 -3.623 1.00 90.38 93 ALA A O 1
ATOM 764 N N . ASN A 1 94 ? -9.275 -5.927 -3.207 1.00 91.06 94 ASN A N 1
ATOM 765 C CA . ASN A 1 94 ? -9.461 -5.651 -1.785 1.00 91.06 94 ASN A CA 1
ATOM 766 C C . ASN A 1 94 ? -9.974 -4.236 -1.498 1.00 91.06 94 ASN A C 1
ATOM 768 O O . ASN A 1 94 ? -10.202 -3.908 -0.331 1.00 91.06 94 ASN A O 1
ATOM 772 N N . GLY A 1 95 ? -10.232 -3.402 -2.510 1.00 86.31 95 GLY A N 1
ATOM 773 C CA . GLY A 1 95 ? -10.606 -2.004 -2.306 1.00 86.31 95 GLY A CA 1
ATOM 774 C C . GLY A 1 95 ? -11.821 -1.837 -1.381 1.00 86.31 95 GLY A C 1
ATOM 775 O O . GLY A 1 95 ? -11.817 -1.045 -0.434 1.00 86.31 95 GLY A O 1
ATOM 776 N N . LYS A 1 96 ? -12.853 -2.667 -1.574 1.00 88.94 96 LYS A N 1
ATOM 777 C CA . LYS A 1 96 ? -14.043 -2.686 -0.705 1.00 88.94 96 LYS A CA 1
ATOM 778 C C . LYS A 1 96 ? -13.715 -3.086 0.738 1.00 88.94 96 LYS A C 1
ATOM 780 O O . LYS A 1 96 ? -14.316 -2.532 1.660 1.00 88.94 96 LYS A O 1
ATOM 785 N N . ARG A 1 97 ? -12.768 -4.008 0.936 1.00 90.50 97 ARG A N 1
ATOM 786 C CA . ARG A 1 97 ? -12.332 -4.454 2.267 1.00 90.50 97 ARG A CA 1
ATOM 787 C C . ARG A 1 97 ? -11.611 -3.337 3.010 1.00 90.50 97 ARG A C 1
ATOM 789 O O . ARG A 1 97 ? -11.985 -3.017 4.133 1.00 90.50 97 ARG A O 1
ATOM 796 N N . VAL A 1 98 ? -10.691 -2.640 2.345 1.00 90.12 98 VAL A N 1
ATOM 797 C CA . VAL A 1 98 ? -9.976 -1.486 2.919 1.00 90.12 98 VAL A CA 1
ATOM 798 C C . VAL A 1 98 ? -10.949 -0.383 3.362 1.00 90.12 98 VAL A C 1
ATOM 800 O O . VAL A 1 98 ? -10.829 0.148 4.468 1.00 90.12 98 VAL A O 1
ATOM 803 N N . LEU A 1 99 ? -11.979 -0.076 2.562 1.00 89.38 99 LEU A N 1
ATOM 804 C CA . LEU A 1 99 ? -13.034 0.871 2.960 1.00 89.38 99 LEU A CA 1
ATOM 805 C C . LEU A 1 99 ? -13.791 0.423 4.218 1.00 89.38 99 LEU A C 1
ATOM 807 O O . LEU A 1 99 ? -14.152 1.255 5.055 1.00 89.38 99 LEU A O 1
ATOM 811 N N . GLN A 1 100 ? -14.070 -0.874 4.349 1.00 91.06 100 GLN A N 1
ATOM 812 C CA . GLN A 1 100 ? -14.720 -1.421 5.539 1.00 91.06 100 GLN A CA 1
ATOM 813 C C . GLN A 1 100 ? -13.807 -1.343 6.763 1.00 91.06 100 GLN A C 1
ATOM 815 O O . GLN A 1 100 ? -14.282 -0.941 7.823 1.00 91.06 100 GLN A O 1
ATOM 820 N N . THR A 1 101 ? -12.506 -1.598 6.611 1.00 89.75 101 THR A N 1
ATOM 821 C CA . THR A 1 101 ? -11.509 -1.419 7.675 1.00 89.75 101 THR A CA 1
ATOM 822 C C . THR A 1 101 ? -11.552 -0.004 8.249 1.00 89.75 101 THR A C 1
ATOM 824 O O . THR A 1 101 ? -11.696 0.162 9.460 1.00 89.75 101 THR A O 1
ATOM 827 N N . PHE A 1 102 ? -11.545 1.032 7.401 1.00 88.31 102 PHE A N 1
ATOM 828 C CA . PHE A 1 102 ? -11.677 2.418 7.870 1.00 88.31 102 PHE A CA 1
ATOM 829 C C . PHE A 1 102 ? -12.976 2.663 8.651 1.00 88.31 102 PHE A C 1
ATOM 831 O O . PHE A 1 102 ? -12.959 3.348 9.676 1.00 88.31 102 PHE A O 1
ATOM 838 N N . LYS A 1 103 ? -14.101 2.085 8.210 1.00 89.19 103 LYS A N 1
ATOM 839 C CA . LYS A 1 103 ? -15.389 2.195 8.917 1.00 89.19 103 LYS A CA 1
ATOM 840 C C . LYS A 1 103 ? -15.364 1.490 10.270 1.00 89.19 103 LYS A C 1
ATOM 842 O O . LYS A 1 103 ? -15.866 2.048 11.248 1.00 89.19 103 LYS A O 1
ATOM 847 N N . TYR A 1 104 ? -14.798 0.288 10.337 1.00 90.25 104 TYR A N 1
ATOM 848 C CA . TYR A 1 104 ? -14.701 -0.466 11.581 1.00 90.25 104 TYR A CA 1
ATOM 849 C C . TYR A 1 104 ? -13.820 0.253 12.593 1.00 90.25 104 TYR A C 1
ATOM 851 O O . TYR A 1 104 ? -14.260 0.464 13.723 1.00 90.25 104 TYR A O 1
ATOM 859 N N . ILE A 1 105 ? -12.649 0.728 12.169 1.00 88.44 105 ILE A N 1
ATOM 860 C CA . ILE A 1 105 ? -11.745 1.487 13.032 1.00 88.44 105 ILE A CA 1
ATOM 861 C C . ILE A 1 105 ? -12.399 2.793 13.492 1.00 88.44 105 ILE A C 1
ATOM 863 O O . ILE A 1 105 ? -12.379 3.087 14.684 1.00 88.44 105 ILE A O 1
ATOM 867 N N . PHE A 1 106 ? -13.055 3.544 12.598 1.00 86.88 106 PHE A N 1
ATOM 868 C CA . PHE A 1 106 ? -13.795 4.752 12.981 1.00 86.88 106 PHE A CA 1
ATOM 869 C C . PHE A 1 106 ? -14.807 4.469 14.103 1.00 86.88 106 PHE A C 1
ATOM 871 O O . PHE A 1 106 ? -14.878 5.210 15.085 1.00 86.88 106 PHE A O 1
ATOM 878 N N . ARG A 1 107 ? -15.553 3.361 13.993 1.00 87.06 107 ARG A N 1
ATOM 879 C CA . ARG A 1 107 ? -16.526 2.936 15.007 1.00 87.06 107 ARG A CA 1
ATOM 880 C C . ARG A 1 107 ? -15.851 2.558 16.329 1.00 87.06 107 ARG A C 1
ATOM 882 O O . ARG A 1 107 ? -16.307 3.015 17.374 1.00 87.06 107 ARG A O 1
ATOM 889 N N . VAL A 1 108 ? -14.775 1.766 16.296 1.00 87.69 108 VAL A N 1
ATOM 890 C CA . VAL A 1 108 ? -14.012 1.376 17.500 1.00 87.69 108 VAL A CA 1
ATOM 891 C C . VAL A 1 108 ? -13.453 2.607 18.210 1.00 87.69 108 VAL A C 1
ATOM 893 O O . VAL A 1 108 ? -13.658 2.772 19.412 1.00 87.69 108 VAL A O 1
ATOM 896 N N . CYS A 1 109 ? -12.781 3.497 17.476 1.00 84.56 109 CYS A N 1
ATOM 897 C CA . CYS A 1 109 ? -12.199 4.710 18.042 1.00 84.56 109 CYS A CA 1
ATOM 898 C C . CYS A 1 109 ? -13.275 5.621 18.646 1.00 84.56 109 CYS A C 1
ATOM 900 O O . CYS A 1 109 ? -13.052 6.185 19.717 1.00 84.56 109 CYS A O 1
ATOM 902 N N . GLY A 1 110 ? -14.452 5.710 18.012 1.00 82.75 110 GLY A N 1
ATOM 903 C CA . GLY A 1 110 ? -15.614 6.418 18.551 1.00 82.75 110 GLY A CA 1
ATOM 904 C C . GLY A 1 110 ? -16.099 5.839 19.884 1.00 82.75 110 GLY A C 1
ATOM 905 O O . GLY A 1 110 ? -16.267 6.585 20.844 1.00 82.75 110 GLY A O 1
ATOM 906 N N . LEU A 1 111 ? -16.240 4.512 19.984 1.00 84.38 111 LEU A N 1
ATOM 907 C CA . LEU A 1 111 ? -16.634 3.825 21.226 1.00 84.38 111 LEU A CA 1
ATOM 908 C C . LEU A 1 111 ? -15.584 3.959 22.341 1.00 84.38 111 LEU A C 1
ATOM 910 O O . LEU A 1 111 ? -15.912 4.003 23.530 1.00 84.38 111 LEU A O 1
ATOM 914 N N . LEU A 1 112 ? -14.302 4.016 21.978 1.00 83.19 112 LEU A N 1
ATOM 915 C CA . LEU A 1 112 ? -13.215 4.172 22.939 1.00 83.19 112 LEU A CA 1
ATOM 916 C C . LEU A 1 112 ? -12.953 5.629 23.339 1.00 83.19 112 LEU A C 1
ATOM 918 O O . LEU A 1 112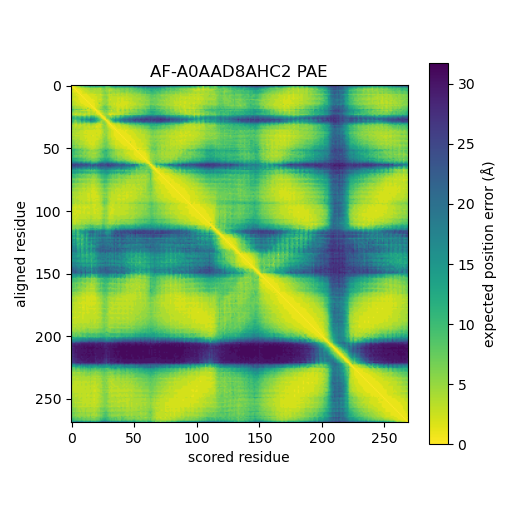 ? -12.348 5.835 24.391 1.00 83.19 112 LEU A O 1
ATOM 922 N N . GLY A 1 113 ? -13.453 6.610 22.583 1.00 78.06 113 GLY A N 1
ATOM 923 C CA . GLY A 1 113 ? -13.184 8.034 22.802 1.00 78.06 113 GLY A CA 1
ATOM 924 C C . GLY A 1 113 ? -11.766 8.445 22.389 1.00 78.06 113 GLY A C 1
ATOM 925 O O . GLY A 1 113 ? -11.202 9.380 22.952 1.00 78.06 113 GLY A O 1
ATOM 926 N N . ILE A 1 114 ? -11.156 7.730 21.439 1.00 75.56 114 ILE A N 1
ATOM 927 C CA . ILE A 1 114 ? -9.771 7.972 21.020 1.00 75.56 114 ILE A CA 1
ATOM 928 C C . ILE A 1 114 ? -9.721 9.169 20.075 1.00 75.56 114 ILE A C 1
ATOM 930 O O . ILE A 1 114 ? -10.302 9.154 18.989 1.00 75.56 114 ILE A O 1
ATOM 934 N N . GLN A 1 115 ? -8.969 10.197 20.461 1.00 70.25 115 GLN A N 1
ATOM 935 C CA . GLN A 1 115 ? -8.595 11.278 19.557 1.00 70.25 115 GLN A CA 1
ATOM 936 C C . GLN A 1 115 ? -7.278 10.924 18.857 1.00 70.25 115 GLN A C 1
ATOM 938 O O . GLN A 1 115 ? -6.209 10.992 19.456 1.00 70.25 115 GLN A O 1
ATOM 943 N N . LEU A 1 116 ? -7.345 10.582 17.566 1.00 66.81 116 LEU A N 1
ATOM 944 C CA . LEU A 1 116 ? -6.173 10.209 16.753 1.00 66.81 116 LEU A CA 1
ATOM 945 C C . LEU A 1 116 ? -5.169 11.362 16.501 1.00 66.81 116 LEU A C 1
ATOM 947 O O . LEU A 1 116 ? -4.130 11.148 15.884 1.00 66.81 116 LEU A O 1
ATOM 951 N N . ALA A 1 117 ? -5.458 12.581 16.971 1.00 53.41 117 ALA A N 1
ATOM 952 C CA . ALA A 1 117 ? -4.700 13.802 16.678 1.00 53.41 117 ALA A CA 1
ATOM 953 C C . ALA A 1 117 ? -3.282 13.841 17.283 1.00 53.41 117 ALA A C 1
ATOM 955 O O . ALA A 1 117 ? -2.406 14.510 16.742 1.00 53.41 117 ALA A O 1
ATOM 956 N N . HIS A 1 118 ? -3.041 13.120 18.384 1.00 51.16 118 HIS A N 1
ATOM 957 C CA . HIS A 1 118 ? -1.777 13.170 19.137 1.00 51.16 118 HIS A CA 1
ATOM 958 C C . HIS A 1 118 ? -0.832 11.996 18.875 1.00 51.16 118 HIS A C 1
ATOM 960 O O . HIS A 1 118 ? 0.137 11.781 19.602 1.00 51.16 118 HIS A O 1
ATOM 966 N N . CYS A 1 119 ? -1.078 11.220 17.826 1.00 53.94 119 CYS A N 1
ATOM 967 C CA . CYS A 1 119 ? -0.227 10.088 17.529 1.00 53.94 119 CYS A CA 1
ATOM 968 C C . CYS A 1 119 ? 1.077 10.546 16.849 1.00 53.94 119 CYS A C 1
ATOM 970 O O . CYS A 1 119 ? 1.138 10.698 15.629 1.00 53.94 119 CYS A O 1
ATOM 972 N N . HIS A 1 120 ? 2.146 10.721 17.634 1.00 54.41 120 HIS A N 1
ATOM 973 C CA . HIS A 1 120 ? 3.521 10.932 17.146 1.00 54.41 120 HIS A CA 1
ATOM 974 C C . HIS A 1 120 ? 3.953 9.893 16.091 1.00 54.41 120 HIS A C 1
ATOM 976 O O . HIS A 1 120 ? 4.777 10.179 15.231 1.00 54.41 120 HIS A O 1
ATOM 982 N N . TYR A 1 121 ? 3.337 8.713 16.095 1.00 55.94 121 TYR A N 1
ATOM 983 C CA . TYR A 1 121 ? 3.615 7.620 15.167 1.00 55.94 121 TYR A CA 1
ATOM 984 C C . TYR A 1 121 ? 3.075 7.831 13.743 1.00 55.94 121 TYR A C 1
ATOM 986 O O . TYR A 1 121 ? 3.665 7.345 12.785 1.00 55.94 121 TYR A O 1
ATOM 994 N N . LEU A 1 122 ? 2.004 8.609 13.557 1.00 57.72 122 LEU A N 1
ATOM 995 C CA . LEU A 1 122 ? 1.564 9.009 12.211 1.00 57.72 122 LEU A CA 1
ATOM 996 C C . LEU A 1 122 ? 2.550 9.986 11.561 1.00 57.72 122 LEU A C 1
ATOM 998 O O . LEU A 1 122 ? 2.721 9.966 10.345 1.00 57.72 122 LEU A O 1
ATOM 1002 N N . LYS A 1 123 ? 3.270 10.773 12.376 1.00 57.53 123 LYS A N 1
ATOM 1003 C CA . LYS A 1 123 ? 4.431 11.539 11.904 1.00 57.53 123 LYS A CA 1
ATOM 1004 C C . LYS A 1 123 ? 5.585 10.616 11.510 1.00 57.53 123 LYS A C 1
ATOM 1006 O O . LYS A 1 123 ? 6.277 10.928 10.556 1.00 57.53 123 LYS A O 1
ATOM 1011 N N . PHE A 1 124 ? 5.769 9.475 12.177 1.00 57.19 124 PHE A N 1
ATOM 1012 C CA . PHE A 1 124 ? 6.790 8.488 11.807 1.00 57.19 124 PHE A CA 1
ATOM 1013 C C . PHE A 1 124 ? 6.485 7.801 10.470 1.00 57.19 124 PHE A C 1
ATOM 1015 O O . PHE A 1 124 ? 7.368 7.712 9.630 1.00 57.19 124 PHE A O 1
ATOM 1022 N N . VAL A 1 125 ? 5.230 7.416 10.206 1.00 61.09 125 VAL A N 1
ATOM 1023 C CA . VAL A 1 125 ? 4.826 6.902 8.879 1.00 61.09 125 VAL A CA 1
ATOM 1024 C C . VAL A 1 125 ? 4.997 7.972 7.796 1.00 61.09 125 VAL A C 1
ATOM 1026 O O . VAL A 1 125 ? 5.392 7.671 6.672 1.00 61.09 125 VAL A O 1
ATOM 1029 N N . PHE A 1 126 ? 4.765 9.242 8.131 1.00 61.34 126 PHE A N 1
ATOM 1030 C CA . PHE A 1 126 ? 5.072 10.358 7.241 1.00 61.34 126 PHE A CA 1
ATOM 1031 C C . PHE A 1 126 ? 6.586 10.505 7.002 1.00 61.34 126 PHE A C 1
ATOM 1033 O O . PHE A 1 126 ? 6.998 10.633 5.858 1.00 61.34 126 PHE A O 1
ATOM 1040 N N . ILE A 1 127 ? 7.420 10.398 8.042 1.00 59.41 127 ILE A N 1
ATOM 1041 C CA . ILE A 1 127 ? 8.889 10.398 7.929 1.00 59.41 127 ILE A CA 1
ATOM 1042 C C . ILE A 1 127 ? 9.378 9.201 7.108 1.00 59.41 127 ILE A C 1
ATOM 1044 O O . ILE A 1 127 ? 10.267 9.369 6.289 1.00 59.41 127 ILE A O 1
ATOM 1048 N N . GLN A 1 128 ? 8.780 8.018 7.248 1.00 62.09 128 GLN A N 1
ATOM 1049 C CA . GLN A 1 128 ? 9.104 6.852 6.425 1.00 62.09 128 GLN A CA 1
ATOM 1050 C C . GLN A 1 128 ? 8.766 7.100 4.948 1.00 62.09 128 GLN A C 1
ATOM 1052 O O . GLN A 1 128 ? 9.588 6.793 4.091 1.00 62.09 128 GLN A O 1
ATOM 1057 N N . ASN A 1 129 ? 7.626 7.747 4.663 1.00 59.38 129 ASN A N 1
ATOM 1058 C CA . ASN A 1 129 ? 7.278 8.208 3.314 1.00 59.38 129 ASN A CA 1
ATOM 1059 C C . ASN A 1 129 ? 8.237 9.303 2.786 1.00 59.38 129 ASN A C 1
ATOM 1061 O O . ASN A 1 129 ? 8.458 9.416 1.579 1.00 59.38 129 ASN A O 1
ATOM 1065 N N . VAL A 1 130 ? 8.842 10.093 3.678 1.00 59.44 130 VAL A N 1
ATOM 1066 C CA . VAL A 1 130 ? 9.911 11.046 3.343 1.00 59.44 130 VAL A CA 1
ATOM 1067 C C . VAL A 1 130 ? 11.243 10.323 3.119 1.00 59.44 130 VAL A C 1
ATOM 1069 O O . VAL A 1 130 ? 11.946 10.658 2.182 1.00 59.44 130 VAL A O 1
ATOM 1072 N N . ILE A 1 131 ? 11.599 9.288 3.880 1.00 57.47 131 ILE A N 1
ATOM 1073 C CA . ILE A 1 131 ? 12.833 8.508 3.665 1.00 57.47 131 ILE A CA 1
ATOM 1074 C C . ILE A 1 131 ? 12.762 7.726 2.344 1.00 57.47 131 ILE A C 1
ATOM 1076 O O . ILE A 1 131 ? 13.756 7.639 1.627 1.00 57.47 131 ILE A O 1
ATOM 1080 N N . SER A 1 132 ? 11.574 7.271 1.936 1.00 58.84 132 SER A N 1
ATOM 1081 C CA . SER A 1 132 ? 11.333 6.744 0.586 1.00 58.84 132 SER A CA 1
ATOM 1082 C C . SER A 1 132 ? 11.498 7.767 -0.546 1.00 58.84 132 SER A C 1
ATOM 1084 O O . SER A 1 132 ? 11.439 7.391 -1.714 1.00 58.84 132 SER A O 1
ATOM 1086 N N . THR A 1 133 ? 11.746 9.049 -0.250 1.00 59.97 133 THR A N 1
ATOM 1087 C CA . THR A 1 133 ? 12.209 10.008 -1.269 1.00 59.97 133 THR A CA 1
ATOM 1088 C C . THR A 1 133 ? 13.696 9.854 -1.597 1.00 59.97 133 THR A C 1
ATOM 1090 O O . THR A 1 133 ? 14.137 10.406 -2.596 1.00 59.97 133 THR A O 1
ATOM 1093 N N . GLY A 1 134 ? 14.466 9.065 -0.837 1.00 63.75 134 GLY A N 1
ATOM 1094 C CA . GLY A 1 134 ? 15.883 8.788 -1.110 1.00 63.75 134 GLY A CA 1
ATOM 1095 C C . GLY A 1 134 ? 16.144 8.266 -2.532 1.00 63.75 134 GLY A C 1
ATOM 1096 O O . GLY A 1 134 ? 16.924 8.886 -3.257 1.00 63.75 134 GLY A O 1
ATOM 1097 N N . PRO A 1 135 ? 15.445 7.212 -2.999 1.00 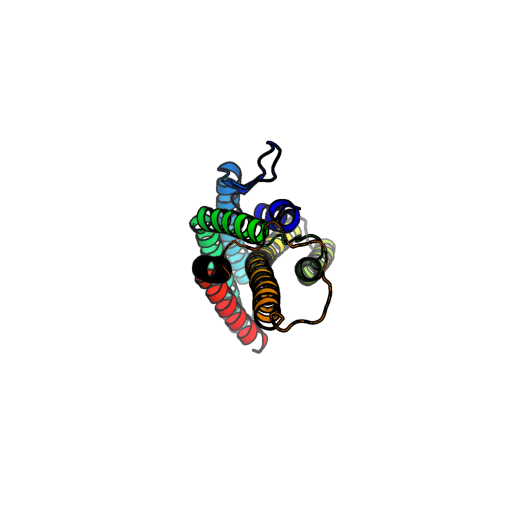64.62 135 PRO A N 1
ATOM 1098 C CA . PRO A 1 135 ? 15.532 6.792 -4.398 1.00 64.62 135 PRO A CA 1
ATOM 1099 C C . PRO A 1 135 ? 15.003 7.838 -5.377 1.00 64.62 135 PRO A C 1
ATOM 1101 O O . PRO A 1 135 ? 15.506 7.929 -6.483 1.00 64.62 135 PRO A O 1
ATOM 1104 N N . PHE A 1 136 ? 14.033 8.663 -4.972 1.00 63.81 136 PHE A N 1
ATOM 1105 C CA . PHE A 1 136 ? 13.507 9.755 -5.797 1.00 63.81 136 PHE A CA 1
ATOM 1106 C C . PHE A 1 136 ? 14.583 10.822 -6.063 1.00 63.81 136 PHE A C 1
ATOM 1108 O O . PHE A 1 136 ? 14.737 11.285 -7.189 1.00 63.81 136 PHE A O 1
ATOM 1115 N N . ILE A 1 137 ? 15.370 11.171 -5.041 1.00 65.50 137 ILE A N 1
ATOM 1116 C CA . ILE A 1 137 ? 16.514 12.084 -5.146 1.00 65.50 137 ILE A CA 1
ATOM 1117 C C . ILE A 1 137 ? 17.615 11.452 -6.002 1.00 65.50 137 ILE A C 1
ATOM 1119 O O . ILE A 1 137 ? 18.134 12.116 -6.895 1.00 65.50 137 ILE A O 1
ATOM 1123 N N . TYR A 1 138 ? 17.932 10.172 -5.784 1.00 67.19 138 TYR A N 1
ATOM 1124 C CA . TYR A 1 138 ? 18.896 9.437 -6.609 1.00 67.19 138 TYR A CA 1
ATOM 1125 C C . TYR A 1 138 ? 18.484 9.428 -8.088 1.00 67.19 138 TYR A C 1
ATOM 1127 O O . TYR A 1 138 ? 19.278 9.797 -8.947 1.00 67.19 138 TYR A O 1
ATOM 1135 N N . THR A 1 139 ? 17.218 9.123 -8.380 1.00 66.31 139 THR A N 1
ATOM 1136 C CA . THR A 1 139 ? 16.657 9.156 -9.733 1.00 66.31 139 THR A CA 1
ATOM 1137 C C . THR A 1 139 ? 16.746 10.549 -10.356 1.00 66.31 139 THR A C 1
ATOM 1139 O O . THR A 1 139 ? 17.175 10.662 -11.500 1.00 66.31 139 THR A O 1
ATOM 1142 N N . ILE A 1 140 ? 16.407 11.618 -9.627 1.00 66.31 140 ILE A N 1
ATOM 1143 C CA . ILE A 1 140 ? 16.546 12.997 -10.129 1.00 66.31 140 ILE A CA 1
ATOM 1144 C C . ILE A 1 140 ? 18.010 13.312 -10.459 1.00 66.31 140 ILE A C 1
ATOM 1146 O O . ILE A 1 140 ? 18.284 13.887 -11.508 1.00 66.31 140 ILE A O 1
ATOM 1150 N N . VAL A 1 141 ? 18.954 12.916 -9.602 1.00 68.38 141 VAL A N 1
ATOM 1151 C CA . VAL A 1 141 ? 20.389 13.129 -9.840 1.00 68.38 141 VAL A CA 1
ATOM 1152 C C . VAL A 1 141 ? 20.864 12.347 -11.069 1.00 68.38 141 VAL A C 1
ATOM 1154 O O . VAL A 1 141 ? 21.530 12.928 -11.923 1.00 68.38 141 VAL A O 1
ATOM 1157 N N . CYS A 1 142 ? 20.479 11.077 -11.218 1.00 65.88 142 CYS A N 1
ATOM 1158 C CA . CYS A 1 142 ? 20.795 10.269 -12.400 1.00 65.88 142 CYS A CA 1
ATOM 1159 C C . CYS A 1 142 ? 20.221 10.880 -13.687 1.00 65.88 142 CYS A C 1
ATOM 1161 O O . CYS A 1 142 ? 20.938 11.023 -14.671 1.00 65.88 142 CYS A O 1
ATOM 1163 N N . VAL A 1 143 ? 18.960 11.319 -13.656 1.00 65.38 143 VAL A N 1
ATOM 1164 C CA . VAL A 1 143 ? 18.278 11.968 -14.787 1.00 65.38 143 VAL A CA 1
ATOM 1165 C C . VAL A 1 143 ? 18.959 13.285 -15.170 1.00 65.38 143 VAL A C 1
ATOM 1167 O O . VAL A 1 143 ? 19.154 13.548 -16.353 1.00 65.38 143 VAL A O 1
ATOM 1170 N N . LEU A 1 144 ? 19.354 14.112 -14.196 1.00 66.19 144 LEU A N 1
ATOM 1171 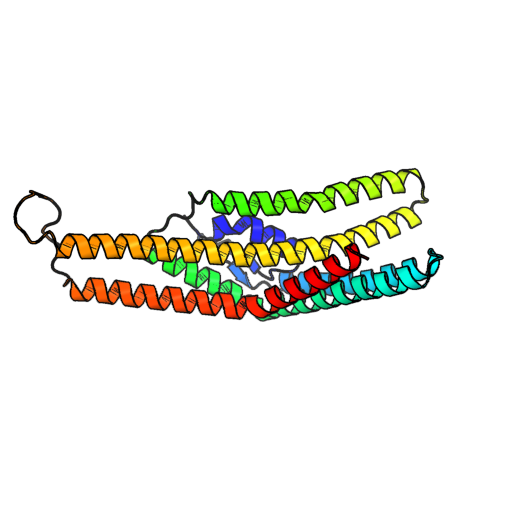C CA . LEU A 1 144 ? 20.061 15.373 -14.454 1.00 66.19 144 LEU A CA 1
ATOM 1172 C C . LEU A 1 144 ? 21.462 15.142 -15.041 1.00 66.19 144 LEU A C 1
ATOM 1174 O O . LEU A 1 144 ? 21.896 15.898 -15.911 1.00 66.19 144 LEU A O 1
ATOM 1178 N N . LEU A 1 145 ? 22.158 14.095 -14.593 1.00 64.50 145 LEU A N 1
ATOM 1179 C CA . LEU A 1 145 ? 23.464 13.717 -15.132 1.00 64.50 145 LEU A CA 1
ATOM 1180 C C . LEU A 1 145 ? 23.354 13.172 -16.567 1.00 64.50 145 LEU A C 1
ATOM 1182 O O . LEU A 1 145 ? 24.178 13.544 -17.405 1.00 64.50 145 LEU A O 1
ATOM 1186 N N . ASP A 1 146 ? 22.325 12.380 -16.878 1.00 61.72 146 ASP A N 1
ATOM 1187 C CA . ASP A 1 146 ? 22.062 11.864 -18.233 1.00 61.72 146 ASP A CA 1
ATOM 1188 C C . ASP A 1 146 ? 21.607 12.960 -19.208 1.00 61.72 146 ASP A C 1
ATOM 1190 O O . ASP A 1 146 ? 22.060 12.994 -20.355 1.00 61.72 146 ASP A O 1
ATOM 1194 N N . ALA A 1 147 ? 20.771 13.904 -18.753 1.00 60.75 147 ALA A N 1
ATOM 1195 C CA . ALA A 1 147 ? 20.298 15.041 -19.554 1.00 60.75 147 ALA A CA 1
ATOM 1196 C C . ALA A 1 147 ? 21.446 15.874 -20.137 1.00 60.75 147 ALA A C 1
ATOM 1198 O O . ALA A 1 147 ? 21.316 16.459 -21.208 1.00 60.75 147 ALA A O 1
ATOM 1199 N N . SER A 1 148 ? 22.575 15.929 -19.424 1.00 61.19 148 SER A N 1
ATOM 1200 C CA . SER A 1 148 ? 23.753 16.689 -19.844 1.00 61.19 148 SER A CA 1
ATOM 1201 C C . SER A 1 148 ? 24.578 16.011 -20.948 1.00 61.19 148 SER A C 1
ATOM 1203 O O . SER A 1 148 ? 25.440 16.660 -21.537 1.00 61.19 148 SER A O 1
ATOM 1205 N N . LYS A 1 149 ? 24.334 14.722 -21.233 1.00 61.59 149 LYS A N 1
ATOM 1206 C CA . LYS A 1 149 ? 25.191 13.883 -22.092 1.00 61.59 149 LYS A CA 1
ATOM 1207 C C . LYS A 1 149 ? 24.486 13.296 -23.315 1.00 61.59 149 LYS A C 1
ATOM 1209 O O . LYS A 1 149 ? 25.169 12.937 -24.272 1.00 61.59 149 LYS A O 1
ATOM 1214 N N . HIS A 1 150 ? 23.158 13.198 -23.297 1.00 61.84 150 HIS A N 1
ATOM 1215 C CA . HIS A 1 150 ? 22.388 12.432 -24.278 1.00 61.84 150 HIS A CA 1
ATOM 1216 C C . HIS A 1 150 ? 21.433 13.288 -25.121 1.00 61.84 150 HIS A C 1
ATOM 1218 O O . HIS A 1 150 ? 20.942 14.330 -24.689 1.00 61.84 150 HIS A O 1
ATOM 1224 N N . ALA A 1 151 ? 21.141 12.829 -26.343 1.00 72.81 151 ALA A N 1
ATOM 1225 C CA . ALA A 1 151 ? 20.121 13.438 -27.198 1.00 72.81 151 ALA A CA 1
ATOM 1226 C C . ALA A 1 151 ? 18.721 13.312 -26.561 1.00 72.81 151 ALA A C 1
ATOM 1228 O O . ALA A 1 151 ? 18.449 12.361 -25.828 1.00 72.81 151 ALA A O 1
ATOM 1229 N N . LEU A 1 152 ? 17.800 14.231 -26.887 1.00 73.69 152 LEU A N 1
ATOM 1230 C CA . LEU A 1 152 ? 16.465 14.330 -26.267 1.00 73.69 152 LEU A CA 1
ATOM 1231 C C . LEU A 1 152 ? 15.705 12.987 -26.195 1.00 73.69 152 LEU A C 1
ATOM 1233 O O . LEU A 1 152 ? 15.069 12.693 -25.188 1.00 73.69 152 LEU A O 1
ATOM 1237 N N . ASN A 1 153 ? 15.798 12.153 -27.235 1.00 72.19 153 ASN A N 1
ATOM 1238 C CA . ASN A 1 153 ? 15.121 10.852 -27.273 1.00 72.19 153 ASN A CA 1
ATOM 1239 C C . ASN A 1 153 ? 15.711 9.835 -26.284 1.00 72.19 153 ASN A C 1
ATOM 1241 O O . ASN A 1 153 ? 14.964 9.098 -25.647 1.00 72.19 153 ASN A O 1
ATOM 1245 N N . GLU A 1 154 ? 17.033 9.797 -26.131 1.00 70.88 154 GLU A N 1
ATOM 1246 C CA . GLU A 1 154 ? 17.706 8.915 -25.169 1.00 70.88 154 GLU A CA 1
ATOM 1247 C C . GLU A 1 154 ? 17.423 9.362 -23.731 1.00 70.88 154 GLU A C 1
ATOM 1249 O O . GLU A 1 154 ? 17.148 8.532 -22.866 1.00 70.88 154 GLU A O 1
ATOM 1254 N N . PHE A 1 155 ? 17.373 10.678 -23.504 1.00 73.00 155 PHE A N 1
ATOM 1255 C CA . PHE A 1 155 ? 16.953 11.255 -22.230 1.00 73.00 155 PHE A CA 1
ATOM 1256 C C . PHE A 1 155 ? 15.517 10.858 -21.854 1.00 73.00 155 PHE A C 1
ATOM 1258 O O . PHE A 1 155 ? 15.272 10.428 -20.728 1.00 73.00 155 PHE A O 1
ATOM 1265 N N . LEU A 1 156 ? 14.565 10.955 -22.790 1.00 74.12 156 LEU A N 1
ATOM 1266 C CA . LEU A 1 156 ? 13.170 10.573 -22.542 1.00 74.12 156 LEU A CA 1
ATOM 1267 C C . LEU A 1 156 ? 13.021 9.078 -22.229 1.00 74.12 156 LEU A C 1
ATOM 1269 O O . LEU A 1 156 ? 12.236 8.719 -21.352 1.00 74.12 156 LEU A O 1
ATOM 1273 N N . ILE A 1 157 ? 13.789 8.214 -22.902 1.00 73.94 157 ILE A N 1
ATOM 1274 C CA . ILE A 1 157 ? 13.814 6.771 -22.620 1.00 73.94 157 ILE A CA 1
ATOM 1275 C C . ILE A 1 157 ? 14.396 6.507 -21.224 1.00 73.94 157 ILE A C 1
ATOM 1277 O O . ILE A 1 157 ? 13.780 5.775 -20.451 1.00 73.94 157 ILE A O 1
ATOM 1281 N N . SER A 1 158 ? 15.525 7.135 -20.871 1.00 72.81 158 SER A N 1
ATOM 1282 C CA . SER A 1 158 ? 16.135 7.007 -19.537 1.00 72.81 158 SER A CA 1
ATOM 1283 C C . SER A 1 158 ? 15.167 7.465 -18.437 1.00 72.81 158 SER A C 1
ATOM 1285 O O . SER A 1 158 ? 14.885 6.713 -17.501 1.00 72.81 158 SER A O 1
ATOM 1287 N N . LEU A 1 159 ? 14.545 8.640 -18.599 1.00 75.56 159 LEU A N 1
ATOM 1288 C CA . LEU A 1 159 ? 13.537 9.164 -17.674 1.00 75.56 159 LEU A CA 1
ATOM 1289 C C . LEU A 1 159 ? 12.348 8.207 -17.511 1.00 75.56 159 LEU A C 1
ATOM 1291 O O . LEU A 1 159 ? 11.889 7.966 -16.394 1.00 75.56 159 LEU A O 1
ATOM 1295 N N . TYR A 1 160 ? 11.851 7.645 -18.612 1.00 76.56 160 TYR A N 1
ATOM 1296 C CA . TYR A 1 160 ? 10.734 6.707 -18.581 1.00 76.56 160 TYR A CA 1
ATOM 1297 C C . TYR A 1 160 ? 11.088 5.396 -17.862 1.00 76.56 160 TYR A C 1
ATOM 1299 O O . TYR A 1 160 ? 10.309 4.940 -17.020 1.00 76.56 160 TYR A O 1
ATOM 1307 N N . CYS A 1 161 ? 12.269 4.822 -18.118 1.00 74.44 161 CYS A N 1
ATOM 1308 C CA . CYS A 1 161 ? 12.766 3.641 -17.404 1.00 74.44 161 CYS A CA 1
ATOM 1309 C C . CYS A 1 161 ? 12.898 3.910 -15.898 1.00 74.44 161 CYS A C 1
ATOM 1311 O O . CYS A 1 161 ? 12.473 3.098 -15.080 1.00 74.44 161 CYS A O 1
ATOM 1313 N N . GLN A 1 162 ? 13.409 5.083 -15.525 1.00 75.19 162 GLN A N 1
ATOM 1314 C CA . GLN A 1 162 ? 13.553 5.496 -14.130 1.00 75.19 162 GLN A CA 1
ATOM 1315 C C . GLN A 1 162 ? 12.203 5.665 -13.417 1.00 75.19 162 GLN A C 1
ATOM 1317 O O . GLN A 1 162 ? 12.022 5.164 -12.307 1.00 75.19 162 GLN A O 1
ATOM 1322 N N . ILE A 1 163 ? 11.225 6.324 -14.049 1.00 76.75 163 ILE A N 1
ATOM 1323 C CA . ILE A 1 163 ? 9.868 6.468 -13.492 1.00 76.75 163 ILE A CA 1
ATOM 1324 C C . ILE A 1 163 ? 9.208 5.094 -13.332 1.00 76.75 163 ILE A C 1
ATOM 1326 O O . ILE A 1 163 ? 8.629 4.811 -12.282 1.00 76.75 163 ILE A O 1
ATOM 1330 N N . THR A 1 164 ? 9.336 4.237 -14.349 1.00 77.38 164 THR A N 1
ATOM 1331 C CA . THR A 1 164 ? 8.809 2.864 -14.348 1.00 77.38 164 THR A CA 1
ATOM 1332 C C . THR A 1 164 ? 9.442 2.015 -13.249 1.00 77.38 164 THR A C 1
ATOM 1334 O O . THR A 1 164 ? 8.764 1.176 -12.665 1.00 77.38 164 THR A O 1
ATOM 1337 N N . TRP A 1 165 ? 10.715 2.244 -12.926 1.00 76.00 165 TRP A N 1
ATOM 1338 C CA . TRP A 1 165 ? 11.401 1.568 -11.828 1.00 76.00 165 TRP A CA 1
ATOM 1339 C C . TRP A 1 165 ? 10.971 2.089 -10.455 1.00 76.00 165 TRP A C 1
ATOM 1341 O O . TRP A 1 165 ? 10.753 1.313 -9.528 1.00 76.00 165 TRP A O 1
ATOM 1351 N N . LEU A 1 166 ? 10.810 3.405 -10.319 1.00 78.81 166 LEU A N 1
ATOM 1352 C CA . LEU A 1 166 ? 10.527 4.066 -9.048 1.00 78.81 166 LEU A CA 1
ATOM 1353 C C . LEU A 1 166 ? 9.070 3.910 -8.598 1.00 78.81 166 LEU A C 1
ATOM 1355 O O . LEU A 1 166 ? 8.817 3.712 -7.406 1.00 78.81 166 LEU A O 1
ATOM 1359 N N . SER A 1 167 ? 8.100 3.984 -9.517 1.00 80.62 167 SER A N 1
ATOM 1360 C CA . SER A 1 167 ? 6.681 3.933 -9.143 1.00 80.62 167 SER A CA 1
ATOM 1361 C C . SER A 1 167 ? 6.280 2.640 -8.414 1.00 80.62 167 SER A C 1
ATOM 1363 O O . SER A 1 167 ? 5.610 2.745 -7.385 1.00 80.62 167 SER A O 1
ATOM 1365 N N . PRO A 1 168 ? 6.729 1.439 -8.830 1.00 82.81 168 PRO A N 1
ATOM 1366 C CA . PRO A 1 168 ? 6.509 0.193 -8.099 1.00 82.81 168 PRO A CA 1
ATOM 1367 C C . PRO A 1 168 ? 7.038 0.181 -6.655 1.00 82.81 168 PRO A C 1
ATOM 1369 O O . PRO A 1 168 ? 6.349 -0.306 -5.756 1.00 82.81 168 PRO A O 1
ATOM 1372 N N . PHE A 1 169 ? 8.223 0.750 -6.396 1.00 81.38 169 PHE A N 1
ATOM 1373 C CA . PHE A 1 169 ? 8.765 0.836 -5.032 1.00 81.38 169 PHE A CA 1
ATOM 1374 C C . PHE A 1 169 ? 7.886 1.707 -4.144 1.00 81.38 169 PHE A C 1
ATOM 1376 O O . PHE A 1 169 ? 7.514 1.305 -3.038 1.00 81.38 169 PHE A O 1
ATOM 1383 N N . VAL A 1 170 ? 7.488 2.877 -4.650 1.00 81.00 170 VAL A N 1
ATOM 1384 C CA . VAL A 1 170 ? 6.589 3.768 -3.911 1.00 81.00 170 VAL A CA 1
ATOM 1385 C C . VAL A 1 170 ? 5.236 3.095 -3.674 1.00 81.00 170 VAL A C 1
ATOM 1387 O O . VAL A 1 170 ? 4.661 3.243 -2.592 1.00 81.00 170 VAL A O 1
ATOM 1390 N N . MET A 1 171 ? 4.749 2.287 -4.622 1.00 85.06 171 MET A N 1
ATOM 1391 C CA . MET A 1 171 ? 3.534 1.498 -4.431 1.00 85.06 171 MET A CA 1
ATOM 1392 C C . MET A 1 171 ? 3.655 0.511 -3.270 1.00 85.06 171 MET A C 1
ATOM 1394 O O . MET A 1 171 ? 2.815 0.522 -2.365 1.00 85.06 171 MET A O 1
ATOM 1398 N N . MET A 1 172 ? 4.710 -0.305 -3.253 1.00 85.44 172 MET A N 1
ATOM 1399 C CA . MET A 1 172 ? 4.957 -1.268 -2.177 1.00 85.44 172 MET A CA 1
ATOM 1400 C C . MET A 1 172 ? 5.044 -0.588 -0.809 1.00 85.44 172 MET A C 1
ATOM 1402 O O . MET A 1 172 ? 4.375 -1.005 0.140 1.00 85.44 172 MET A O 1
ATOM 1406 N N . TRP A 1 173 ? 5.801 0.504 -0.714 1.00 82.69 173 TRP A N 1
ATOM 1407 C CA . TRP A 1 173 ? 5.954 1.260 0.529 1.00 82.69 173 TRP A CA 1
ATOM 1408 C C . TRP A 1 173 ? 4.663 1.917 0.997 1.00 82.69 173 TRP A C 1
ATOM 1410 O O . TRP A 1 173 ? 4.391 1.967 2.199 1.00 82.69 173 TRP A O 1
ATOM 1420 N N . THR A 1 174 ? 3.826 2.365 0.064 1.00 84.69 174 THR A N 1
ATOM 1421 C CA . THR A 1 174 ? 2.510 2.920 0.386 1.00 84.69 174 THR A CA 1
ATOM 1422 C C . THR A 1 174 ? 1.586 1.842 0.957 1.00 84.69 174 THR A C 1
ATOM 1424 O O . THR A 1 174 ? 0.915 2.072 1.966 1.00 84.69 174 THR A O 1
ATOM 1427 N N . VAL A 1 175 ? 1.575 0.639 0.370 1.00 88.12 175 VAL A N 1
ATOM 1428 C CA . VAL A 1 175 ? 0.802 -0.505 0.886 1.00 88.12 175 VAL A CA 1
ATOM 1429 C C . VAL A 1 175 ? 1.291 -0.918 2.276 1.00 88.12 175 VAL A C 1
ATOM 1431 O O . VAL A 1 175 ? 0.478 -1.085 3.188 1.00 88.12 175 VAL A O 1
ATOM 1434 N N . GLN A 1 176 ? 2.607 -1.007 2.476 1.00 85.81 176 GLN A N 1
ATOM 1435 C CA . GLN A 1 176 ? 3.195 -1.313 3.780 1.00 85.81 176 GLN A CA 1
ATOM 1436 C C . GLN A 1 176 ? 2.856 -0.238 4.825 1.00 85.81 176 GLN A C 1
ATOM 1438 O O . GLN A 1 176 ? 2.488 -0.564 5.954 1.00 85.81 176 GLN A O 1
ATOM 1443 N N . SER A 1 177 ? 2.903 1.040 4.437 1.00 83.94 177 SER A N 1
ATOM 1444 C CA . SER A 1 177 ? 2.524 2.170 5.292 1.00 83.94 177 SER A CA 1
ATOM 1445 C C . SER A 1 177 ? 1.054 2.105 5.710 1.00 83.94 177 SER A C 1
ATOM 1447 O O . SER A 1 177 ? 0.744 2.336 6.877 1.00 83.94 177 SER A O 1
ATOM 1449 N N . HIS A 1 178 ? 0.143 1.748 4.795 1.00 85.56 178 HIS A N 1
ATOM 1450 C CA . HIS A 1 178 ? -1.268 1.531 5.127 1.00 85.56 178 HIS A CA 1
ATOM 1451 C C . HIS A 1 178 ? -1.448 0.446 6.187 1.00 85.56 178 HIS A C 1
ATOM 1453 O O . HIS A 1 178 ? -2.138 0.667 7.184 1.00 85.56 178 HIS A O 1
ATOM 1459 N N . PHE A 1 179 ? -0.818 -0.710 5.977 1.00 88.69 179 PHE A N 1
ATOM 1460 C CA . PHE A 1 179 ? -0.896 -1.822 6.914 1.00 88.69 179 PHE A CA 1
ATOM 1461 C C . PHE A 1 179 ? -0.362 -1.420 8.296 1.00 88.69 179 PHE A C 1
ATOM 1463 O O . PHE A 1 179 ? -1.064 -1.564 9.297 1.00 88.69 179 PHE A O 1
ATOM 1470 N N . LEU A 1 180 ? 0.827 -0.814 8.348 1.00 85.38 180 LEU A N 1
ATOM 1471 C CA . LEU A 1 180 ? 1.455 -0.373 9.593 1.00 85.38 180 LEU A CA 1
ATOM 1472 C C . LEU A 1 180 ? 0.607 0.680 10.325 1.00 85.38 180 LEU A C 1
ATOM 1474 O O . LEU A 1 180 ? 0.435 0.600 11.542 1.00 85.38 180 LEU A O 1
ATOM 1478 N N . CYS A 1 181 ? -0.001 1.621 9.592 1.00 82.88 181 CYS A N 1
ATOM 1479 C CA . CYS A 1 181 ? -0.960 2.568 10.158 1.00 82.88 181 CYS A CA 1
ATOM 1480 C C . CYS A 1 181 ? -2.126 1.866 10.854 1.00 82.88 181 CYS A C 1
ATOM 1482 O O . CYS A 1 181 ? -2.489 2.255 11.965 1.00 82.88 181 CYS A O 1
ATOM 1484 N N . PHE A 1 182 ? -2.714 0.840 10.235 1.00 87.50 182 PHE A N 1
ATOM 1485 C CA . PHE A 1 182 ? -3.810 0.103 10.857 1.00 87.50 182 PHE A CA 1
ATOM 1486 C C . PHE A 1 182 ? -3.362 -0.642 12.112 1.00 87.50 182 PHE A C 1
ATOM 1488 O O . PHE A 1 182 ? -4.034 -0.530 13.138 1.00 87.50 182 PHE A O 1
ATOM 1495 N N . ILE A 1 183 ? -2.207 -1.309 12.076 1.00 88.75 183 ILE A N 1
ATOM 1496 C CA . ILE A 1 183 ? -1.643 -1.998 13.245 1.00 88.75 183 ILE A CA 1
ATOM 1497 C C . ILE A 1 183 ? -1.440 -1.032 14.417 1.00 88.75 183 ILE A C 1
ATOM 1499 O O . ILE A 1 183 ? -1.858 -1.324 15.537 1.00 88.75 183 ILE A O 1
ATOM 1503 N N . ILE A 1 184 ? -0.885 0.157 14.169 1.00 84.00 184 ILE A N 1
ATOM 1504 C CA . ILE A 1 184 ? -0.686 1.176 15.211 1.00 84.00 184 ILE A CA 1
ATOM 1505 C C . ILE A 1 184 ? -2.018 1.615 15.826 1.00 84.00 184 ILE A C 1
ATOM 1507 O O . ILE A 1 184 ? -2.122 1.772 17.045 1.00 84.00 184 ILE A O 1
ATOM 1511 N N . ILE A 1 185 ? -3.047 1.830 15.003 1.00 85.00 185 ILE A N 1
ATOM 1512 C CA . ILE A 1 185 ? -4.355 2.257 15.508 1.00 85.00 185 ILE A CA 1
ATOM 1513 C C . ILE A 1 185 ? -4.994 1.144 16.347 1.00 85.00 185 ILE A C 1
ATOM 1515 O O . ILE A 1 185 ? -5.548 1.423 17.412 1.00 85.00 185 ILE A O 1
ATOM 1519 N N . ILE A 1 186 ? -4.883 -0.114 15.916 1.00 89.75 186 ILE A N 1
ATOM 1520 C CA . ILE A 1 186 ? -5.367 -1.271 16.679 1.00 89.75 186 ILE A CA 1
ATOM 1521 C C . ILE A 1 186 ? -4.624 -1.400 18.010 1.00 89.75 186 ILE A C 1
ATOM 1523 O O . ILE A 1 186 ? -5.269 -1.535 19.051 1.00 89.75 186 ILE A O 1
ATOM 1527 N N . TYR A 1 187 ? -3.298 -1.245 18.014 1.00 89.12 187 TYR A N 1
ATOM 1528 C CA . TYR A 1 187 ? -2.495 -1.213 19.238 1.00 89.12 187 TYR A CA 1
ATOM 1529 C C . TYR A 1 187 ? -2.991 -0.142 20.222 1.00 89.12 187 TYR A C 1
ATOM 1531 O O . TYR A 1 187 ? -3.171 -0.411 21.410 1.00 89.12 187 TYR A O 1
ATOM 1539 N N . GLN A 1 188 ? -3.302 1.064 19.740 1.00 84.88 188 GLN A N 1
ATOM 1540 C CA . GLN A 1 188 ? -3.862 2.125 20.585 1.00 84.88 188 GLN A CA 1
ATOM 1541 C C . GLN A 1 188 ? -5.250 1.789 21.121 1.00 84.88 188 GLN A C 1
ATOM 1543 O O . GLN A 1 188 ? -5.567 2.135 22.262 1.00 84.88 188 GLN A O 1
ATOM 1548 N N . CYS A 1 189 ? -6.078 1.122 20.317 1.00 87.31 189 CYS A N 1
ATOM 1549 C CA . CYS A 1 189 ? -7.386 0.657 20.757 1.00 87.31 189 CYS A CA 1
ATOM 1550 C C . CYS A 1 189 ? -7.245 -0.346 21.908 1.00 87.31 189 CYS A C 1
ATOM 1552 O O . CYS A 1 189 ? -7.916 -0.179 22.927 1.00 87.31 189 CYS A O 1
ATOM 1554 N N . PHE A 1 190 ? -6.328 -1.313 21.799 1.00 90.31 190 PHE A N 1
ATOM 1555 C CA . PHE A 1 190 ? -6.027 -2.253 22.883 1.00 90.31 190 PHE A CA 1
ATOM 1556 C C . PHE A 1 190 ? -5.446 -1.562 24.117 1.00 90.31 190 PHE A C 1
ATOM 1558 O O . PHE A 1 190 ? -5.932 -1.788 25.221 1.00 90.31 190 PHE A O 1
ATOM 1565 N N . SER A 1 191 ? -4.477 -0.661 23.949 1.00 87.69 191 SER A N 1
ATOM 1566 C CA . SER A 1 191 ? -3.896 0.101 25.061 1.00 87.69 191 SER A CA 1
ATOM 1567 C C . SER A 1 191 ? -4.970 0.873 25.840 1.00 87.69 191 SER A C 1
ATOM 1569 O O . SER A 1 191 ? -5.052 0.780 27.064 1.00 87.69 191 SER A O 1
ATOM 1571 N N . ARG A 1 192 ? -5.880 1.562 25.141 1.00 86.25 192 ARG A N 1
ATOM 1572 C CA . ARG A 1 192 ? -6.987 2.288 25.782 1.00 86.25 192 ARG A CA 1
ATOM 1573 C C . ARG A 1 192 ? -8.033 1.373 26.398 1.00 86.25 192 ARG A C 1
ATOM 1575 O O . ARG A 1 192 ? -8.603 1.730 27.430 1.00 86.25 192 ARG A O 1
ATOM 1582 N N . LEU A 1 193 ? -8.297 0.221 25.789 1.00 89.12 193 LEU A N 1
ATOM 1583 C CA . LEU A 1 193 ? -9.170 -0.789 26.371 1.00 89.12 193 LEU A CA 1
ATOM 1584 C C . LEU A 1 193 ? -8.595 -1.306 27.697 1.00 89.12 193 LEU A C 1
ATOM 1586 O O . LEU A 1 193 ? -9.333 -1.384 28.677 1.00 89.12 193 LEU A O 1
ATOM 1590 N N . ASN A 1 194 ? -7.287 -1.568 27.742 1.00 87.19 194 ASN A N 1
ATOM 1591 C CA . ASN A 1 194 ? -6.583 -2.017 28.941 1.00 87.19 194 ASN A CA 1
ATOM 1592 C C . ASN A 1 194 ? -6.641 -0.964 30.054 1.00 87.19 194 ASN A C 1
ATOM 1594 O O . ASN A 1 194 ? -7.005 -1.308 31.173 1.00 87.19 194 ASN A O 1
ATOM 1598 N N . CYS A 1 195 ? -6.432 0.323 29.748 1.00 85.31 195 CYS A N 1
ATOM 1599 C CA . CYS A 1 195 ? -6.622 1.392 30.738 1.00 85.31 195 CYS A CA 1
ATOM 1600 C C . CYS A 1 195 ? -8.061 1.431 31.289 1.00 85.31 195 CYS A C 1
ATOM 1602 O O . CYS A 1 195 ? -8.271 1.634 32.482 1.00 85.31 195 CYS A O 1
ATOM 1604 N N . LYS A 1 196 ? -9.083 1.235 30.439 1.00 83.38 196 LYS A N 1
ATOM 1605 C CA . LYS A 1 196 ? -10.483 1.176 30.903 1.00 83.38 196 LYS A CA 1
ATOM 1606 C C . LYS A 1 196 ? -10.739 -0.044 31.787 1.00 83.38 196 LYS A C 1
ATOM 1608 O O . LYS A 1 196 ? -11.492 0.066 32.751 1.00 83.38 196 LYS A O 1
ATOM 1613 N N . LEU A 1 197 ? -10.142 -1.188 31.460 1.00 86.12 197 LEU A N 1
ATOM 1614 C CA . LEU A 1 197 ? -10.237 -2.399 32.270 1.00 86.12 197 LEU A CA 1
ATOM 1615 C C . LEU A 1 197 ? -9.588 -2.198 33.642 1.00 86.12 197 LEU A C 1
ATOM 1617 O O . LEU A 1 197 ? -10.213 -2.516 34.649 1.00 86.12 197 LEU A O 1
ATOM 1621 N N . GLU A 1 198 ? -8.394 -1.612 33.687 1.00 83.44 198 GLU A N 1
ATOM 1622 C CA . GLU A 1 198 ? -7.682 -1.288 34.924 1.00 83.44 198 GLU A CA 1
ATOM 1623 C C . GLU A 1 198 ? -8.519 -0.384 35.839 1.00 83.44 198 GLU A C 1
ATOM 1625 O O . GLU A 1 198 ? -8.721 -0.710 37.005 1.00 83.44 198 GLU A O 1
ATOM 1630 N N . LEU A 1 199 ? -9.128 0.679 35.300 1.00 82.38 199 LEU A N 1
ATOM 1631 C CA . LEU A 1 199 ? -10.031 1.549 36.066 1.00 82.38 199 LEU A CA 1
ATOM 1632 C C . LEU A 1 199 ? -11.249 0.799 36.632 1.00 82.38 199 LEU A C 1
ATOM 1634 O O . LEU A 1 199 ? -11.680 1.072 37.752 1.00 82.38 199 LEU A O 1
ATOM 1638 N N . VAL A 1 200 ? -11.811 -0.155 35.881 1.00 79.88 200 VAL A N 1
ATOM 1639 C CA . VAL A 1 200 ? -12.926 -0.996 36.354 1.00 79.88 200 VAL A CA 1
ATOM 1640 C C . VAL A 1 200 ? -12.470 -1.967 37.448 1.00 79.88 200 VAL A C 1
ATOM 1642 O O . VAL A 1 200 ? -13.224 -2.208 38.391 1.00 79.88 200 VAL A O 1
ATOM 1645 N N . LEU A 1 201 ? -11.252 -2.504 37.354 1.00 78.44 201 LEU A N 1
ATOM 1646 C CA . LEU A 1 201 ? -10.668 -3.385 38.367 1.00 78.44 201 LEU A CA 1
ATOM 1647 C C . LEU A 1 201 ? -10.308 -2.621 39.650 1.00 78.44 201 LEU A C 1
ATOM 1649 O O . LEU A 1 201 ? -10.629 -3.094 40.737 1.00 78.44 201 LEU A O 1
ATOM 1653 N N . ILE A 1 202 ? -9.742 -1.416 39.550 1.00 76.00 202 ILE A N 1
ATOM 1654 C CA . ILE A 1 202 ? -9.478 -0.545 40.707 1.00 76.00 202 ILE A CA 1
ATOM 1655 C C . ILE A 1 202 ? -10.792 -0.178 41.404 1.00 76.00 202 ILE A C 1
ATOM 1657 O O . ILE A 1 202 ? -10.890 -0.305 42.620 1.00 76.00 202 ILE A O 1
ATOM 1661 N N . ALA A 1 203 ? -11.836 0.177 40.646 1.00 67.81 203 ALA A N 1
ATOM 1662 C CA . ALA A 1 203 ? -13.168 0.452 41.195 1.00 67.81 203 ALA A CA 1
ATOM 1663 C C . ALA A 1 203 ? -13.811 -0.765 41.893 1.00 67.81 203 ALA A C 1
ATOM 1665 O O . ALA A 1 203 ? -14.672 -0.599 42.754 1.00 67.81 203 ALA A O 1
ATOM 1666 N N . ARG A 1 204 ? -13.406 -1.990 41.528 1.00 63.38 204 ARG A N 1
ATOM 1667 C CA . ARG A 1 204 ? -13.815 -3.233 42.200 1.00 63.38 204 ARG A CA 1
ATOM 1668 C C . ARG A 1 204 ? -13.075 -3.444 43.525 1.00 63.38 204 ARG A C 1
ATOM 1670 O O . ARG A 1 204 ? -13.634 -4.063 44.422 1.00 63.38 204 ARG A O 1
ATOM 1677 N N . HIS A 1 205 ? -11.841 -2.956 43.642 1.00 58.53 205 HIS A N 1
ATOM 1678 C CA . HIS A 1 205 ? -11.033 -3.061 44.861 1.00 58.53 205 HIS A CA 1
ATOM 1679 C C . HIS A 1 205 ? -11.240 -1.888 45.833 1.00 58.53 205 HIS A C 1
ATOM 1681 O O . HIS A 1 205 ? -11.062 -2.066 47.034 1.00 58.53 205 HIS A O 1
ATOM 1687 N N . SER A 1 206 ? -11.673 -0.715 45.356 1.00 53.38 206 SER A N 1
ATOM 1688 C CA . SER A 1 206 ? -11.926 0.472 46.186 1.00 53.38 206 SER A CA 1
ATOM 1689 C C . SER A 1 206 ? -13.278 0.476 46.913 1.00 53.38 206 SER A C 1
ATOM 1691 O O . SER A 1 206 ? -13.613 1.448 47.584 1.00 53.38 206 SER A O 1
ATOM 1693 N N . SER A 1 207 ? -14.031 -0.627 46.885 1.00 44.84 207 SER A N 1
ATOM 1694 C CA . SER A 1 207 ? -15.143 -0.881 47.814 1.00 44.84 207 SER A CA 1
ATOM 1695 C C . SER A 1 207 ? -14.667 -1.308 49.218 1.00 44.84 207 SER A C 1
ATOM 1697 O O . SER A 1 207 ? -15.315 -2.119 49.873 1.00 44.84 207 SER A O 1
ATOM 1699 N N . CYS A 1 208 ? -13.544 -0.744 49.677 1.00 36.69 208 CYS A N 1
ATOM 1700 C CA . CYS A 1 208 ? -13.151 -0.635 51.081 1.00 36.69 208 CYS A CA 1
ATOM 1701 C C . CYS A 1 208 ? -13.171 0.863 51.451 1.00 36.69 208 CYS A C 1
ATOM 1703 O O . CYS A 1 208 ? -12.701 1.691 50.666 1.00 36.69 208 CYS A O 1
ATOM 1705 N N . PRO A 1 209 ? -13.755 1.255 52.596 1.00 43.62 209 PRO A N 1
ATOM 1706 C CA . PRO A 1 209 ? -14.225 2.615 52.811 1.00 43.62 209 PRO A CA 1
ATOM 1707 C C . PRO A 1 209 ? -13.099 3.519 53.314 1.00 43.62 209 PRO A C 1
ATOM 1709 O O . PRO A 1 209 ? -12.871 3.596 54.511 1.00 43.62 209 PRO A O 1
ATOM 1712 N N . SER A 1 210 ? -12.439 4.261 52.428 1.00 38.16 210 SER A N 1
ATOM 1713 C CA . SER A 1 210 ? -11.836 5.554 52.790 1.00 38.16 210 SER A CA 1
ATOM 1714 C C . SER A 1 210 ? -11.288 6.262 51.558 1.00 38.16 210 SER A C 1
ATOM 1716 O O . SER A 1 210 ? -10.108 6.152 51.253 1.00 38.16 210 SER A O 1
ATOM 1718 N N . LEU A 1 211 ? -12.135 7.000 50.846 1.00 37.50 211 LEU A N 1
ATOM 1719 C CA . LEU A 1 211 ? -11.767 8.274 50.218 1.00 37.50 211 LEU A CA 1
ATOM 1720 C C . LEU A 1 211 ? -13.032 8.865 49.603 1.00 37.50 211 LEU A C 1
ATOM 1722 O O . LEU A 1 211 ? -13.658 8.278 48.722 1.00 37.50 211 LEU A O 1
ATOM 1726 N N . LYS A 1 212 ? -13.444 10.017 50.136 1.00 39.62 212 LYS A N 1
ATOM 1727 C CA . LYS A 1 212 ? -14.594 10.789 49.670 1.00 39.62 212 LYS A CA 1
ATOM 1728 C C . LYS A 1 212 ? -14.356 11.211 48.216 1.00 39.62 212 LYS A C 1
ATOM 1730 O O . LYS A 1 212 ? -13.720 12.226 47.967 1.00 39.62 212 LYS A O 1
ATOM 1735 N N . LEU A 1 213 ? -14.888 10.441 47.268 1.00 38.25 213 LEU A N 1
ATOM 1736 C CA . LEU A 1 213 ? -15.141 10.883 45.896 1.00 38.25 213 LEU A CA 1
ATOM 1737 C C . LEU A 1 213 ? -16.622 11.282 45.790 1.00 38.25 213 LEU A C 1
ATOM 1739 O O . LEU A 1 213 ? -17.454 10.616 45.172 1.00 38.25 213 LEU A O 1
ATOM 1743 N N . THR A 1 214 ? -16.973 12.361 46.483 1.00 39.41 214 THR A N 1
ATOM 1744 C CA . THR A 1 214 ? -18.230 13.085 46.281 1.00 39.41 214 THR A CA 1
ATOM 1745 C C . THR A 1 214 ? -18.176 13.743 44.907 1.00 39.41 214 THR A C 1
ATOM 1747 O O . THR A 1 214 ? -17.574 14.798 44.795 1.00 39.41 214 THR A O 1
ATOM 1750 N N . GLU A 1 215 ? -18.708 13.056 43.884 1.00 37.09 215 GLU A N 1
ATOM 1751 C CA . GLU A 1 215 ? -19.434 13.635 42.722 1.00 37.09 215 GLU A CA 1
ATOM 1752 C C . GLU A 1 215 ? -19.769 12.637 41.589 1.00 37.09 215 GLU A C 1
ATOM 1754 O O . GLU A 1 215 ? -20.300 13.027 40.555 1.00 37.09 215 GLU A O 1
ATOM 1759 N N . PHE A 1 216 ? -19.568 11.324 41.767 1.00 38.22 216 PHE A N 1
ATOM 1760 C CA . PHE A 1 216 ? -19.944 10.323 40.746 1.00 38.22 216 PHE A CA 1
ATOM 1761 C C . PHE A 1 216 ? -21.134 9.416 41.124 1.00 38.22 216 PHE A C 1
ATOM 1763 O O . PHE A 1 216 ? -21.427 8.441 40.434 1.00 38.22 216 PHE A O 1
ATOM 1770 N N . SER A 1 217 ? -21.862 9.698 42.205 1.00 37.03 217 SER A N 1
ATOM 1771 C CA . SER A 1 217 ? -22.713 8.685 42.849 1.00 37.03 217 SER A CA 1
ATOM 1772 C C . SER A 1 217 ? -24.065 8.369 42.195 1.00 37.03 217 SER A C 1
ATOM 1774 O O . SER A 1 217 ? -24.688 7.401 42.620 1.00 37.03 217 SER A O 1
ATOM 1776 N N . ASN A 1 218 ? -24.533 9.076 41.159 1.00 36.38 218 ASN A N 1
ATOM 1777 C CA . ASN A 1 218 ? -25.932 8.903 40.718 1.00 36.38 218 ASN A CA 1
ATOM 1778 C C . ASN A 1 218 ? -26.150 8.158 39.383 1.00 36.38 218 ASN A C 1
ATOM 1780 O O . ASN A 1 218 ? -27.297 7.938 39.010 1.00 36.38 218 ASN A O 1
ATOM 1784 N N . SER A 1 219 ? -25.106 7.666 38.697 1.00 37.97 219 SER A N 1
ATOM 1785 C CA . SER A 1 219 ? -25.269 6.832 37.475 1.00 37.97 219 SER A CA 1
ATOM 1786 C C . SER A 1 219 ? -24.547 5.474 37.507 1.00 37.97 219 SER A C 1
ATOM 1788 O O . SER A 1 219 ? -24.606 4.691 36.557 1.00 37.97 219 SER A O 1
ATOM 1790 N N . LEU A 1 220 ? -23.878 5.148 38.617 1.00 44.06 220 LEU A N 1
ATOM 1791 C CA . LEU A 1 220 ? -22.899 4.056 38.710 1.00 44.06 220 LEU A CA 1
ATOM 1792 C C . LEU A 1 220 ? -23.479 2.661 39.020 1.00 44.06 220 LEU A C 1
ATOM 1794 O O . LEU A 1 220 ? -22.718 1.705 39.145 1.00 44.06 220 LEU A O 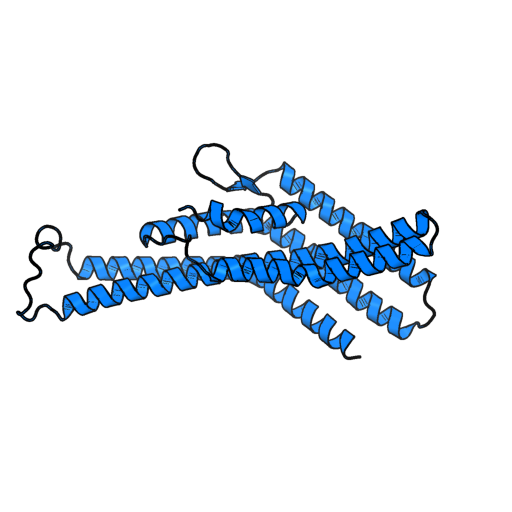1
ATOM 1798 N N . LYS A 1 221 ? -24.810 2.517 39.073 1.00 40.84 221 LYS A N 1
ATOM 1799 C CA . LYS A 1 221 ? -25.510 1.228 39.249 1.00 40.84 221 LYS A CA 1
ATOM 1800 C C . LYS A 1 221 ? -25.848 0.501 37.937 1.00 40.84 221 LYS A C 1
ATOM 1802 O O . LYS A 1 221 ? -26.613 -0.457 37.954 1.00 40.84 221 LYS A O 1
ATOM 1807 N N . TYR A 1 222 ? -25.242 0.864 36.805 1.00 46.97 222 TYR A N 1
ATOM 1808 C CA . TYR A 1 222 ? -25.067 -0.125 35.733 1.00 46.97 222 TYR A CA 1
ATOM 1809 C C . TYR A 1 222 ? -24.060 -1.171 36.225 1.00 46.97 222 TYR A C 1
ATOM 1811 O O . TYR A 1 222 ? -22.894 -0.844 36.457 1.00 46.97 222 TYR A O 1
ATOM 1819 N N . SER A 1 223 ? -24.539 -2.399 36.461 1.00 62.59 223 SER A N 1
ATOM 1820 C CA . SER A 1 223 ? -23.821 -3.455 37.187 1.00 62.59 223 SER A CA 1
ATOM 1821 C C . SER A 1 223 ? -22.385 -3.628 36.680 1.00 62.59 223 SER A C 1
ATOM 1823 O O . SER A 1 223 ? -22.137 -3.610 35.476 1.00 62.59 223 SER A O 1
ATOM 1825 N N . LEU A 1 224 ? -21.419 -3.818 37.580 1.00 67.19 224 LEU A N 1
ATOM 1826 C CA . LEU A 1 224 ? -20.013 -4.084 37.233 1.00 67.19 224 LEU A CA 1
ATOM 1827 C C . LEU A 1 224 ? -19.883 -5.202 36.173 1.00 67.19 224 LEU A C 1
ATOM 1829 O O . LEU A 1 224 ? -19.078 -5.106 35.247 1.00 67.19 224 LEU A O 1
ATOM 1833 N N . SER A 1 225 ? -20.758 -6.210 36.266 1.00 73.19 225 SER A N 1
ATOM 1834 C CA . SER A 1 225 ? -20.930 -7.281 35.279 1.00 73.19 225 SER A CA 1
ATOM 1835 C C . SER A 1 225 ? -21.236 -6.750 33.869 1.00 73.19 225 SER A C 1
ATOM 1837 O O . SER A 1 225 ? -20.589 -7.155 32.905 1.00 73.19 225 SER A O 1
ATOM 1839 N N . SER A 1 226 ? -22.132 -5.764 33.733 1.00 77.94 226 SER A N 1
ATOM 1840 C CA . SER A 1 226 ? -22.442 -5.124 32.445 1.00 77.94 226 SER A CA 1
ATOM 1841 C C . SER A 1 226 ? -21.250 -4.368 31.840 1.00 77.94 226 SER A C 1
ATOM 1843 O O . SER A 1 226 ? -21.039 -4.431 30.628 1.00 77.94 226 SER A O 1
ATOM 1845 N N . LYS A 1 227 ? -20.412 -3.721 32.666 1.00 78.88 227 LYS A N 1
ATOM 1846 C CA . LYS A 1 227 ? -19.200 -3.016 32.205 1.00 78.88 227 LYS A CA 1
ATOM 1847 C C . LYS A 1 227 ? -18.122 -3.986 31.724 1.00 78.88 227 LYS A C 1
ATOM 1849 O O . LYS A 1 227 ? -17.546 -3.771 30.660 1.00 78.88 227 LYS A O 1
ATOM 1854 N N . ILE A 1 228 ? -17.888 -5.071 32.463 1.00 82.44 228 ILE A N 1
ATOM 1855 C CA . ILE A 1 228 ? -16.949 -6.131 32.063 1.00 82.44 228 ILE A CA 1
ATOM 1856 C C . ILE A 1 228 ? -17.441 -6.820 30.783 1.00 82.44 228 ILE A C 1
ATOM 1858 O O . ILE A 1 228 ? -16.661 -7.014 29.852 1.00 82.44 228 ILE A O 1
ATOM 1862 N N . ALA A 1 229 ? -18.741 -7.119 30.684 1.00 85.38 229 ALA A N 1
ATOM 1863 C CA . ALA A 1 229 ? -19.336 -7.682 29.474 1.00 85.38 229 ALA A CA 1
ATOM 1864 C C . ALA A 1 229 ? -19.173 -6.746 28.263 1.00 85.38 229 ALA A C 1
ATOM 1866 O O . ALA A 1 229 ? -18.852 -7.206 27.166 1.00 85.38 229 ALA A O 1
ATOM 1867 N N . HIS A 1 230 ? -19.337 -5.435 28.454 1.00 84.88 230 HIS A N 1
ATOM 1868 C CA . HIS A 1 230 ? -19.104 -4.441 27.407 1.00 84.88 230 HIS A CA 1
ATOM 1869 C C . HIS A 1 230 ? -17.628 -4.384 26.976 1.00 84.88 230 HIS A C 1
ATOM 1871 O O . HIS A 1 230 ? -17.344 -4.380 25.780 1.00 84.88 230 HIS A O 1
ATOM 1877 N N . ILE A 1 231 ? -16.682 -4.399 27.924 1.00 87.75 231 ILE A N 1
ATOM 1878 C CA . ILE A 1 231 ? -15.238 -4.444 27.632 1.00 87.75 231 ILE A CA 1
ATOM 1879 C C . ILE A 1 231 ? -14.877 -5.717 26.863 1.00 87.75 231 ILE A C 1
ATOM 1881 O O . ILE A 1 231 ? -14.168 -5.635 25.865 1.00 87.75 231 ILE A O 1
ATOM 1885 N N . ARG A 1 232 ? -15.411 -6.879 27.259 1.00 89.06 232 ARG A N 1
ATOM 1886 C CA . ARG A 1 232 ? -15.188 -8.152 26.557 1.00 89.06 232 ARG A CA 1
ATOM 1887 C C . ARG A 1 232 ? -15.717 -8.119 25.123 1.00 89.06 232 ARG A C 1
ATOM 1889 O O . ARG A 1 232 ? -15.021 -8.558 24.212 1.00 89.06 232 ARG A O 1
ATOM 1896 N N . LYS A 1 233 ? -16.918 -7.570 24.907 1.00 90.12 233 LYS A N 1
ATOM 1897 C CA . LYS A 1 233 ? -17.472 -7.373 23.555 1.00 90.12 233 LYS A CA 1
ATOM 1898 C C . LYS A 1 233 ? -16.581 -6.460 22.715 1.00 90.12 233 LYS A C 1
ATOM 1900 O O . LYS A 1 233 ? -16.338 -6.752 21.550 1.00 90.12 233 LYS A O 1
ATOM 1905 N N . LEU A 1 234 ? -16.069 -5.384 23.310 1.00 89.94 234 LEU A N 1
ATOM 1906 C CA . LEU A 1 234 ? -15.188 -4.447 22.621 1.00 89.94 234 LEU A CA 1
ATOM 1907 C C . LEU A 1 234 ? -13.821 -5.071 22.303 1.00 89.94 234 LEU A C 1
ATOM 1909 O O . LEU A 1 234 ? -13.322 -4.864 21.206 1.00 89.94 234 LEU A O 1
ATOM 1913 N N . HIS A 1 235 ? -13.262 -5.879 23.210 1.00 93.50 235 HIS A N 1
ATOM 1914 C CA . HIS A 1 235 ? -12.052 -6.669 22.971 1.00 93.50 235 HIS A CA 1
ATOM 1915 C C . HIS A 1 235 ? -12.228 -7.608 21.776 1.00 93.50 235 HIS A C 1
ATOM 1917 O O . HIS A 1 235 ? -11.440 -7.551 20.839 1.00 93.50 235 HIS A O 1
ATOM 1923 N N . SER A 1 236 ? -13.286 -8.430 21.795 1.00 94.00 236 SER A N 1
ATOM 1924 C CA . SER A 1 236 ? -13.609 -9.356 20.701 1.00 94.00 236 SER A CA 1
ATOM 1925 C C . SER A 1 236 ? -13.718 -8.613 19.377 1.00 94.00 236 SER A C 1
ATOM 1927 O O . SER A 1 236 ? -13.086 -8.997 18.407 1.00 94.00 236 SER A O 1
ATOM 1929 N N . TYR A 1 237 ? -14.428 -7.485 19.365 1.00 93.06 237 TYR A N 1
ATOM 1930 C CA . TYR A 1 237 ? -14.588 -6.690 18.155 1.00 93.06 237 TYR A CA 1
ATOM 1931 C C . TYR A 1 237 ? -13.261 -6.102 17.644 1.00 93.06 237 TYR A C 1
ATOM 1933 O O . TYR A 1 237 ? -13.051 -6.040 16.439 1.00 93.06 237 TYR A O 1
ATOM 1941 N N . ILE A 1 238 ? -12.336 -5.691 18.522 1.00 93.38 238 ILE A N 1
ATOM 1942 C CA . ILE A 1 238 ? -10.997 -5.244 18.094 1.00 93.38 238 ILE A CA 1
ATOM 1943 C C . ILE A 1 238 ? -10.191 -6.420 17.518 1.00 93.38 238 ILE A C 1
ATOM 1945 O O . ILE A 1 238 ? -9.514 -6.232 16.507 1.00 93.38 238 ILE A O 1
ATOM 1949 N N . CYS A 1 239 ? -10.289 -7.619 18.104 1.00 94.75 239 CYS A N 1
ATOM 1950 C CA . CYS A 1 239 ? -9.683 -8.833 17.548 1.00 94.75 239 CYS A CA 1
ATOM 1951 C C . CYS A 1 239 ? -10.236 -9.150 16.152 1.00 94.75 239 CYS A C 1
ATOM 1953 O O . CYS A 1 239 ? -9.444 -9.342 15.233 1.00 94.75 239 CYS A O 1
ATOM 1955 N N . ASP A 1 240 ? -11.559 -9.099 15.969 1.00 95.50 240 ASP A N 1
ATOM 1956 C CA . ASP A 1 240 ? -12.207 -9.338 14.672 1.00 95.50 240 ASP A CA 1
ATOM 1957 C C . ASP A 1 240 ? -11.715 -8.335 13.615 1.00 95.50 240 ASP A C 1
ATOM 1959 O O . ASP A 1 240 ? -11.436 -8.695 12.471 1.00 95.50 240 ASP A O 1
ATOM 1963 N N . VAL A 1 241 ? -11.561 -7.058 13.993 1.00 93.88 241 VAL A N 1
ATOM 1964 C CA . VAL A 1 241 ? -11.010 -6.027 13.100 1.00 93.88 241 VAL A CA 1
ATOM 1965 C C . VAL A 1 241 ? -9.537 -6.294 12.783 1.00 93.88 241 VAL A C 1
ATOM 1967 O O . VAL A 1 241 ? -9.130 -6.106 11.638 1.00 93.88 241 VAL A O 1
ATOM 1970 N N . SER A 1 242 ? -8.741 -6.741 13.758 1.00 94.38 242 SER A N 1
ATOM 1971 C CA . SER A 1 242 ? -7.333 -7.101 13.552 1.00 94.38 242 SER A CA 1
ATOM 1972 C C . SER A 1 242 ? -7.186 -8.259 12.565 1.00 94.38 242 SER A C 1
ATOM 1974 O O . SER A 1 242 ? -6.429 -8.148 11.602 1.00 94.38 242 SER A O 1
ATOM 1976 N N . GLU A 1 243 ? -7.955 -9.333 12.752 1.00 95.88 243 GLU A N 1
ATOM 1977 C CA . GLU A 1 243 ? -7.981 -10.482 11.841 1.00 95.88 243 GLU A CA 1
ATOM 1978 C C . GLU A 1 243 ? -8.457 -10.063 10.441 1.00 95.88 243 GLU A C 1
ATOM 1980 O O . GLU A 1 243 ? -7.921 -10.501 9.422 1.00 95.88 243 GLU A O 1
ATOM 1985 N N . TYR A 1 244 ? -9.436 -9.158 10.364 1.00 95.62 244 TYR A N 1
ATOM 1986 C CA . TYR A 1 244 ? -9.909 -8.620 9.0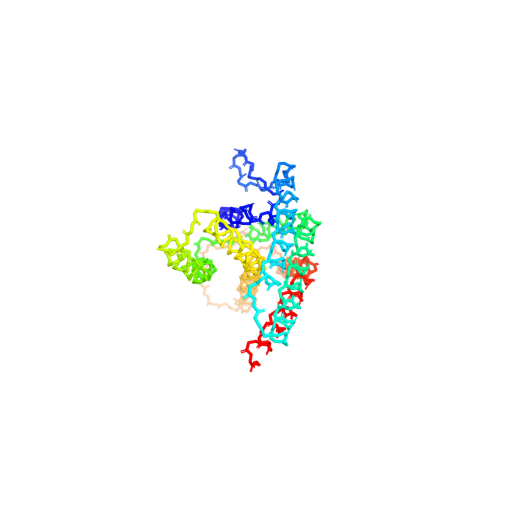92 1.00 95.62 244 TYR A CA 1
ATOM 1987 C C . TYR A 1 244 ? -8.830 -7.817 8.348 1.00 95.62 244 TYR A C 1
ATOM 1989 O O . TYR A 1 244 ? -8.692 -7.945 7.127 1.00 95.62 244 TYR A O 1
ATOM 1997 N N . ILE A 1 245 ? -8.045 -7.005 9.067 1.00 94.25 245 ILE A N 1
ATOM 1998 C CA . ILE A 1 245 ? -6.898 -6.273 8.508 1.00 94.25 245 ILE A CA 1
ATOM 1999 C C . ILE A 1 245 ? -5.849 -7.259 7.996 1.00 94.25 245 ILE A C 1
ATOM 2001 O O . ILE A 1 245 ? -5.405 -7.128 6.855 1.00 94.25 245 ILE A O 1
ATOM 2005 N N . GLU A 1 246 ? -5.493 -8.262 8.796 1.00 94.38 246 GLU A N 1
ATOM 2006 C CA . GLU A 1 246 ? -4.527 -9.293 8.418 1.00 94.38 246 GLU A CA 1
ATOM 2007 C C . GLU A 1 246 ? -4.962 -10.019 7.140 1.00 94.38 246 GLU A C 1
ATOM 2009 O O . GLU A 1 246 ? -4.226 -10.019 6.157 1.00 94.38 246 GLU A O 1
ATOM 2014 N N . LYS A 1 247 ? -6.201 -10.524 7.083 1.00 94.25 247 LYS A N 1
ATOM 2015 C CA . LYS A 1 247 ? -6.763 -11.178 5.886 1.00 94.25 247 LYS A CA 1
ATOM 2016 C C . LYS A 1 247 ? -6.807 -10.273 4.652 1.00 94.25 247 LYS A C 1
ATOM 2018 O O . LYS A 1 247 ? -6.882 -10.771 3.530 1.00 94.25 247 LYS A O 1
ATOM 2023 N N . THR A 1 248 ? -6.817 -8.954 4.841 1.00 94.12 248 THR A N 1
ATOM 2024 C CA . THR A 1 248 ? -6.834 -7.983 3.739 1.00 94.12 248 THR A CA 1
ATOM 2025 C C . THR A 1 248 ? -5.436 -7.746 3.164 1.00 94.12 248 THR A C 1
ATOM 2027 O O . THR A 1 248 ? -5.311 -7.571 1.954 1.00 94.12 248 THR A O 1
ATOM 2030 N N . TYR A 1 249 ? -4.394 -7.761 3.999 1.00 93.44 249 TYR A N 1
ATOM 2031 C CA . TYR A 1 249 ? -3.031 -7.386 3.601 1.00 93.44 249 TYR A CA 1
ATOM 2032 C C . TYR A 1 249 ? -2.034 -8.557 3.554 1.00 93.44 249 TYR A C 1
ATOM 2034 O O . TYR A 1 249 ? -0.960 -8.393 2.981 1.00 93.44 249 TYR A O 1
ATOM 2042 N N . SER A 1 250 ? -2.360 -9.736 4.093 1.00 94.00 250 SER A N 1
ATOM 2043 C CA . SER A 1 250 ? -1.426 -10.865 4.257 1.00 94.00 250 SER A CA 1
ATOM 2044 C C . SER A 1 250 ? -0.708 -11.267 2.967 1.00 94.00 250 SER A C 1
ATOM 2046 O O . SER A 1 250 ? 0.517 -11.363 2.957 1.00 94.00 250 SER A O 1
ATOM 2048 N N . LEU A 1 251 ? -1.442 -11.421 1.859 1.00 93.56 251 LEU A N 1
ATOM 2049 C CA . LEU A 1 251 ? -0.855 -11.749 0.556 1.00 93.56 251 LEU A CA 1
ATOM 2050 C C . LEU A 1 251 ? 0.104 -10.655 0.067 1.00 93.56 251 LEU A C 1
ATOM 2052 O O . LEU A 1 251 ? 1.182 -10.954 -0.431 1.00 93.56 251 LEU A O 1
ATOM 2056 N N . GLN A 1 252 ? -0.270 -9.384 0.223 1.00 93.19 252 GLN A N 1
ATOM 2057 C CA . GLN A 1 252 ? 0.554 -8.256 -0.217 1.00 93.19 252 GLN A CA 1
ATOM 2058 C C . GLN A 1 252 ? 1.840 -8.155 0.602 1.00 93.19 252 GLN A C 1
ATOM 2060 O O . GLN A 1 252 ? 2.905 -7.936 0.037 1.00 93.19 252 GLN A O 1
ATOM 2065 N N . ILE A 1 253 ? 1.758 -8.360 1.919 1.00 92.88 253 ILE A N 1
ATOM 2066 C CA . ILE A 1 253 ? 2.931 -8.381 2.798 1.00 92.88 253 ILE A CA 1
ATOM 2067 C C . ILE A 1 253 ? 3.841 -9.565 2.464 1.00 92.88 253 ILE A C 1
ATOM 2069 O O . ILE A 1 253 ? 5.052 -9.382 2.377 1.00 92.88 253 ILE A O 1
ATOM 2073 N N . LEU A 1 254 ? 3.280 -10.753 2.215 1.00 94.25 254 LEU A N 1
ATOM 2074 C CA . LEU A 1 254 ? 4.054 -11.918 1.784 1.00 94.25 254 LEU A CA 1
ATOM 2075 C C . LEU A 1 254 ? 4.809 -11.634 0.480 1.00 94.25 254 LEU A C 1
ATOM 2077 O O . LEU A 1 254 ? 6.007 -11.884 0.399 1.00 94.25 254 LEU A O 1
ATOM 2081 N N . LEU A 1 255 ? 4.126 -11.066 -0.516 1.00 93.00 255 LEU A N 1
ATOM 2082 C CA . LEU A 1 255 ? 4.729 -10.694 -1.794 1.00 93.00 255 LEU A CA 1
ATOM 2083 C C . LEU A 1 255 ? 5.858 -9.664 -1.628 1.00 93.00 255 LEU A C 1
ATOM 2085 O O . LEU A 1 255 ? 6.919 -9.842 -2.224 1.00 93.00 255 LEU A O 1
ATOM 2089 N N . ILE A 1 256 ? 5.663 -8.642 -0.783 1.00 90.62 256 ILE A N 1
ATOM 2090 C CA . ILE A 1 256 ? 6.699 -7.651 -0.443 1.00 90.62 256 ILE A CA 1
ATOM 2091 C C . ILE A 1 256 ? 7.923 -8.338 0.179 1.00 90.62 256 ILE A C 1
ATOM 2093 O O . ILE A 1 256 ? 9.047 -8.073 -0.233 1.00 90.62 256 ILE A O 1
ATOM 2097 N N . LEU A 1 257 ? 7.724 -9.238 1.146 1.00 91.19 257 LEU A N 1
ATOM 2098 C CA . LEU A 1 257 ? 8.827 -9.939 1.810 1.00 91.19 257 LEU A CA 1
ATOM 2099 C C . LEU A 1 257 ? 9.612 -10.827 0.840 1.00 91.19 257 LEU A C 1
ATOM 2101 O O . LEU A 1 257 ? 10.841 -10.796 0.846 1.00 91.19 257 LEU A O 1
ATOM 2105 N N . VAL A 1 258 ? 8.909 -11.585 -0.006 1.00 91.50 258 VAL A N 1
ATOM 2106 C CA . VAL A 1 258 ? 9.525 -12.470 -1.003 1.00 91.50 258 VAL A CA 1
ATOM 2107 C C . VAL A 1 258 ? 10.378 -11.667 -1.979 1.00 91.50 258 VAL A C 1
ATOM 2109 O O . VAL A 1 258 ? 11.536 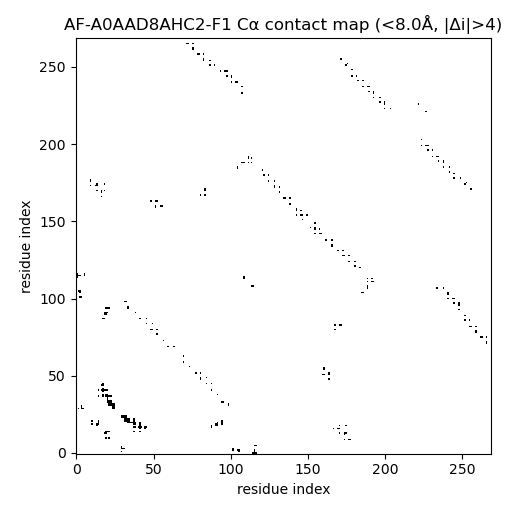-12.013 -2.203 1.00 91.50 258 VAL A O 1
ATOM 2112 N N . ILE A 1 259 ? 9.849 -10.571 -2.530 1.00 90.31 259 ILE A N 1
ATOM 2113 C CA . ILE A 1 259 ? 10.609 -9.792 -3.508 1.00 90.31 259 ILE A CA 1
ATOM 2114 C C . ILE A 1 259 ? 11.781 -9.044 -2.874 1.00 90.31 259 ILE A C 1
ATOM 2116 O O . ILE A 1 259 ? 12.859 -8.996 -3.461 1.00 90.31 259 ILE A O 1
ATOM 2120 N N . SER A 1 260 ? 11.621 -8.530 -1.650 1.00 87.25 260 SER A N 1
ATOM 2121 C CA . SER A 1 260 ? 12.731 -7.932 -0.906 1.00 87.25 260 SER A CA 1
ATOM 2122 C C . SER A 1 260 ? 13.834 -8.948 -0.620 1.00 87.25 260 SER A C 1
ATOM 2124 O O . SER A 1 260 ? 15.004 -8.615 -0.759 1.00 87.25 260 SER A O 1
ATOM 2126 N N . PHE A 1 261 ? 13.490 -10.192 -0.280 1.00 88.00 261 PHE A N 1
ATOM 2127 C CA . PHE A 1 261 ? 14.473 -11.260 -0.094 1.00 88.00 261 PHE A CA 1
ATOM 2128 C C . PHE A 1 261 ? 15.265 -11.541 -1.378 1.00 88.00 261 PHE A C 1
ATOM 2130 O O . PHE A 1 261 ? 16.494 -11.563 -1.338 1.00 88.00 261 PHE A O 1
ATOM 2137 N N . PHE A 1 262 ? 14.585 -11.677 -2.523 1.00 86.62 262 PHE A N 1
ATOM 2138 C CA . PHE A 1 262 ? 15.255 -11.856 -3.816 1.00 86.62 262 PHE A CA 1
ATOM 2139 C C . PHE A 1 262 ? 16.170 -10.680 -4.171 1.00 86.62 262 PHE A C 1
ATOM 2141 O O . PHE A 1 262 ? 17.296 -10.899 -4.610 1.00 86.62 262 PHE A O 1
ATOM 2148 N N . GLN A 1 263 ? 15.717 -9.445 -3.940 1.00 85.38 263 GLN A N 1
ATOM 2149 C CA . GLN A 1 263 ? 16.524 -8.246 -4.172 1.00 85.38 263 GLN A CA 1
ATOM 2150 C C . GLN A 1 263 ? 17.762 -8.213 -3.272 1.00 85.38 263 GLN A C 1
ATOM 2152 O O . GLN A 1 263 ? 18.855 -7.978 -3.771 1.00 85.38 263 GLN A O 1
ATOM 2157 N N . ILE A 1 264 ? 17.614 -8.482 -1.968 1.00 86.44 264 ILE A N 1
ATOM 2158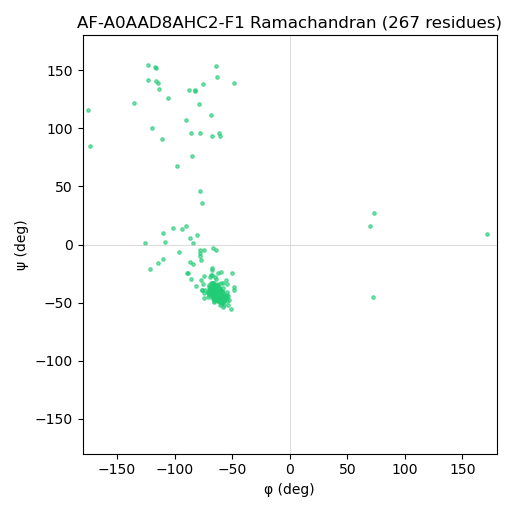 C CA . ILE A 1 264 ? 18.739 -8.520 -1.020 1.00 86.44 264 ILE A CA 1
ATOM 2159 C C . ILE A 1 264 ? 19.766 -9.566 -1.447 1.00 86.44 264 ILE A C 1
ATOM 2161 O O . ILE A 1 264 ? 20.953 -9.262 -1.469 1.00 86.44 264 ILE A O 1
ATOM 2165 N N . ILE A 1 265 ? 19.322 -10.775 -1.807 1.00 86.19 265 ILE A N 1
ATOM 2166 C CA . ILE A 1 265 ? 20.225 -11.824 -2.288 1.00 86.19 265 ILE A CA 1
ATOM 2167 C C . ILE A 1 265 ? 20.973 -11.348 -3.524 1.00 86.19 265 ILE A C 1
ATOM 2169 O O . ILE A 1 265 ? 22.192 -11.445 -3.556 1.00 86.19 265 ILE A O 1
ATOM 2173 N N . TRP A 1 266 ? 20.264 -10.815 -4.516 1.00 85.00 266 TRP A N 1
ATOM 2174 C CA . TRP A 1 266 ? 20.895 -10.353 -5.745 1.00 85.00 266 TRP A CA 1
ATOM 2175 C C . TRP A 1 266 ? 21.896 -9.217 -5.501 1.00 85.00 266 TRP A C 1
ATOM 2177 O O . TRP A 1 266 ? 22.965 -9.242 -6.087 1.00 85.00 266 TRP A O 1
ATOM 2187 N N . PHE A 1 267 ? 21.609 -8.278 -4.592 1.00 78.81 267 PHE A N 1
ATOM 2188 C CA . PHE A 1 267 ? 22.547 -7.208 -4.222 1.00 78.81 267 PHE A CA 1
ATOM 2189 C C . PHE A 1 267 ? 23.803 -7.693 -3.481 1.00 78.81 267 PHE A C 1
ATOM 2191 O O . PHE A 1 267 ? 24.776 -6.945 -3.400 1.00 78.81 267 PHE A O 1
ATOM 2198 N N . LEU A 1 268 ? 23.775 -8.889 -2.885 1.00 81.56 268 LEU A N 1
ATOM 2199 C CA . LEU A 1 268 ? 24.931 -9.483 -2.207 1.00 81.56 268 LEU A CA 1
ATOM 2200 C C . LEU A 1 268 ? 25.850 -10.267 -3.159 1.00 81.56 268 LEU A C 1
ATOM 2202 O O . LEU A 1 268 ? 26.966 -10.593 -2.754 1.00 81.56 268 LEU A O 1
ATOM 2206 N N . TYR A 1 269 ? 25.381 -10.584 -4.370 1.00 69.69 269 TYR A N 1
ATOM 2207 C CA . TYR A 1 269 ? 26.139 -11.265 -5.425 1.00 69.69 269 TYR A CA 1
ATOM 2208 C C . TYR A 1 269 ? 26.795 -10.263 -6.379 1.00 69.69 269 TYR A C 1
ATOM 2210 O O . TYR A 1 269 ? 27.925 -10.567 -6.822 1.00 69.69 269 TYR A O 1
#

Nearest PDB structures (foldseek):
  8zdz-assembly1_A  TM=7.264E-01  e=2.925E-04  Drosophila mojavensis
  8t4e-assembly1_A  TM=2.639E-01  e=4.471E+00  Homo sapiens
  5och-assembly4_H  TM=1.780E-01  e=4.267E+00  Homo sapiens

pLDDT: mean 77.06, std 14.33, range [36.38, 95.88]

Secondary structure (DSSP, 8-state):
--HHHHTHHHHHHHHHTT---EEEE-SSS-EEEE-HHHHHHHHHHHHHHHHHHHHHHHHHHHH---HHHHHHHHHHHHHHHHHHHHHHHHHHHTHHHHHHHHHHHHHHHHHHT--GGG-HHHHHHHHHHHHTTHHHHHHHHHHHHHHTTS-HHHHHHHHHHHHHHHHHHHHHHHHHHHHHHHHHHHHHHHHHHHHHHHHHHHHHH--SS----TT-TTSTTS-HHHHHHHHHHHHHHHHHHHHHHHHHHHHHHHHHHHHHHHHHHHHH-

InterPro domains:
  IPR013604 7TM chemosensory receptor [PF08395] (8-269)

Solvent-accessible surface area (backbone atoms only — not comparable to full-atom values): 15132 Å² total; per-residue (Å²): 113,61,64,54,67,72,45,37,67,60,54,51,54,29,38,79,65,34,48,36,37,58,38,78,44,88,74,90,54,72,38,80,39,81,30,70,68,40,42,52,50,18,53,52,49,51,51,50,47,55,53,40,48,56,51,46,54,54,51,54,74,71,76,65,89,55,68,69,64,48,52,54,49,49,50,54,55,51,52,47,51,53,51,46,52,52,42,45,52,50,33,59,73,39,41,69,54,58,55,47,50,55,51,52,49,47,51,51,34,60,77,71,68,56,62,71,87,76,49,68,61,62,54,46,55,49,48,50,61,53,57,63,40,53,63,55,52,51,48,52,52,52,47,56,58,43,55,77,76,44,59,72,69,59,35,52,50,52,49,48,48,50,50,50,59,47,52,52,55,55,42,55,53,49,54,51,46,53,54,50,52,50,52,53,53,51,51,50,51,51,55,53,48,49,54,54,49,50,55,54,51,50,61,66,65,59,81,54,98,81,74,92,72,89,84,64,83,88,72,69,81,66,48,71,67,58,54,53,52,48,50,51,53,51,50,52,52,53,50,55,49,50,53,52,50,45,76,69,41,49,69,55,54,50,50,52,51,53,48,50,50,53,50,53,54,58,74,74,106

Mean predicted aligned error: 10.16 Å

Organism: Diploptera punctata (NCBI:txid6984)

Radius of gyration: 24.69 Å; Cα contacts (8 Å, |Δi|>4): 191; chains: 1; bounding box: 54×31×80 Å